Protein AF-A0A966BGM8-F1 (afdb_monomer_lite)

Secondary structure (DSSP, 8-state):
-----EEEEEE-TTS--EEEEEE--S---S-SHHHHGGGGTT--HHHHHHHHHHHHHHHHHTT--HHHHHH--GGGS-HHHHHHHHHHHHHTT--SEEEEESTTTTS-HHHHHHHHHHHHHHHHHHTPEEEEE-S-HHHHHHH-SSEEEEETTEEEEEE-HHHHHHS--SHHHHHHHHTSPPS-TT--GGGS----SPPPPTTSPPSSSTTTTT-TT--THHHH-PPPPEEEETTEEE--SS-TT-----

Structure (mmCIF, N/CA/C/O backbone):
data_AF-A0A966BGM8-F1
#
_entry.id   AF-A0A966BGM8-F1
#
loop_
_atom_site.group_PDB
_atom_site.id
_atom_site.type_symbol
_atom_site.label_atom_id
_atom_site.label_alt_id
_atom_site.label_comp_id
_atom_site.label_asym_id
_atom_site.label_entity_id
_atom_site.label_seq_id
_atom_site.pdbx_PDB_ins_code
_atom_site.Cartn_x
_atom_site.Cartn_y
_atom_site.Cartn_z
_atom_site.occupancy
_atom_site.B_iso_or_equiv
_atom_site.auth_seq_id
_atom_site.auth_comp_id
_atom_site.auth_asym_id
_atom_site.auth_atom_id
_atom_site.pdbx_PDB_model_num
ATOM 1 N N . MET A 1 1 ? 5.691 15.351 20.643 1.00 30.84 1 MET A N 1
ATOM 2 C CA . MET A 1 1 ? 5.427 15.233 19.194 1.00 30.84 1 MET A CA 1
ATOM 3 C C . MET A 1 1 ? 3.956 14.875 19.045 1.00 30.84 1 MET A C 1
ATOM 5 O O . MET A 1 1 ? 3.570 13.820 19.525 1.00 30.84 1 MET A O 1
ATOM 9 N N . VAL A 1 2 ? 3.110 15.794 18.568 1.00 32.91 2 VAL A N 1
ATOM 10 C CA . VAL A 1 2 ? 1.649 15.586 18.506 1.00 32.91 2 VAL A CA 1
ATOM 11 C C . VAL A 1 2 ? 1.305 15.051 17.116 1.00 32.91 2 VAL A C 1
ATOM 13 O O . VAL A 1 2 ? 1.374 15.786 16.134 1.00 32.91 2 VAL A O 1
ATOM 16 N N . PHE A 1 3 ? 1.006 13.754 17.036 1.00 42.03 3 PHE A N 1
ATOM 17 C CA . PHE A 1 3 ? 0.615 13.058 15.805 1.00 42.03 3 PHE A CA 1
ATOM 18 C C . PHE A 1 3 ? -0.861 13.233 15.512 1.00 42.03 3 PHE A C 1
ATOM 20 O O . PHE A 1 3 ? -1.626 13.557 16.416 1.00 42.03 3 PHE A O 1
ATOM 27 N N . ALA A 1 4 ? -1.268 12.980 14.269 1.00 45.31 4 ALA A N 1
ATOM 28 C CA . ALA A 1 4 ? -2.640 13.181 13.866 1.00 45.31 4 ALA A CA 1
ATOM 29 C C . ALA A 1 4 ? -3.170 12.288 12.776 1.00 45.31 4 ALA A C 1
ATOM 31 O O . ALA A 1 4 ? -2.426 11.743 11.972 1.00 45.31 4 ALA A O 1
ATOM 32 N N . ILE A 1 5 ? -4.495 12.196 12.779 1.00 53.09 5 ILE A N 1
ATOM 33 C CA . ILE A 1 5 ? -5.267 11.266 11.987 1.00 53.09 5 ILE A CA 1
ATOM 34 C C . ILE A 1 5 ? -6.438 12.022 11.367 1.00 53.09 5 ILE A C 1
ATOM 36 O O . ILE A 1 5 ? -7.403 12.406 12.053 1.00 53.09 5 ILE A O 1
ATOM 40 N N . GLN A 1 6 ? -6.390 12.173 10.049 1.00 55.91 6 GLN A N 1
ATOM 41 C CA . GLN A 1 6 ? -7.520 12.638 9.259 1.00 55.91 6 GLN A CA 1
ATOM 42 C C . GLN A 1 6 ? -8.273 11.427 8.707 1.00 55.91 6 GLN A C 1
ATOM 44 O O . GLN A 1 6 ? -7.678 10.528 8.125 1.00 55.91 6 GLN A O 1
ATOM 49 N N . VAL A 1 7 ? -9.592 11.407 8.918 1.00 61.22 7 VAL A N 1
ATOM 50 C CA . VAL A 1 7 ? -10.494 10.411 8.327 1.00 61.22 7 VAL A CA 1
ATOM 51 C C . VAL A 1 7 ? -11.559 11.179 7.565 1.00 61.22 7 VAL A C 1
ATOM 53 O O . VAL A 1 7 ? -12.280 11.980 8.168 1.00 61.22 7 VAL A O 1
ATOM 56 N N . PHE A 1 8 ? -11.644 10.942 6.264 1.00 68.75 8 PHE A N 1
ATOM 57 C CA . PHE A 1 8 ? -12.653 11.501 5.378 1.00 68.75 8 PHE A CA 1
ATOM 58 C C . PHE A 1 8 ? -13.616 10.407 4.945 1.00 68.75 8 PHE A C 1
ATOM 60 O O . PHE A 1 8 ? -13.236 9.250 4.785 1.00 68.75 8 PHE A O 1
ATOM 67 N N . TYR A 1 9 ? -14.868 10.795 4.735 1.00 67.06 9 TYR A N 1
ATOM 68 C CA . TYR A 1 9 ? -15.887 9.915 4.191 1.00 67.06 9 TYR A CA 1
ATOM 69 C C . TYR A 1 9 ? -16.406 10.480 2.887 1.00 67.06 9 TYR A C 1
ATOM 71 O O . TYR A 1 9 ? -16.792 11.647 2.824 1.00 67.06 9 TYR A O 1
ATOM 79 N N . ILE A 1 10 ? -16.456 9.628 1.874 1.00 71.69 10 ILE A N 1
ATOM 80 C CA . ILE A 1 10 ? -17.079 9.923 0.593 1.00 71.69 10 ILE A CA 1
ATOM 81 C C . ILE A 1 10 ? -18.283 8.992 0.478 1.00 71.69 10 ILE A C 1
ATOM 83 O O . ILE A 1 10 ? -18.157 7.773 0.595 1.00 71.69 10 ILE A O 1
ATOM 87 N N . VAL A 1 11 ? -19.465 9.579 0.305 1.00 68.81 11 VAL A N 1
ATOM 88 C CA . VAL A 1 11 ? -20.700 8.834 0.049 1.00 68.81 11 VAL A CA 1
ATOM 89 C C . VAL A 1 11 ? -20.938 8.870 -1.454 1.00 68.81 11 VAL A C 1
ATOM 91 O O . VAL A 1 11 ? -20.990 9.950 -2.040 1.00 68.81 11 VAL A O 1
ATOM 94 N N . GLY A 1 12 ? -21.022 7.694 -2.072 1.00 62.12 12 GLY A N 1
ATOM 95 C CA . GLY A 1 12 ? -21.286 7.534 -3.496 1.00 62.12 12 GLY A CA 1
ATOM 96 C C . GLY A 1 12 ? -22.629 8.136 -3.905 1.00 62.12 12 GLY A C 1
ATOM 97 O O . GLY A 1 12 ? -23.534 8.301 -3.086 1.00 62.12 12 GLY A O 1
ATOM 98 N N . LEU A 1 13 ? -22.765 8.453 -5.195 1.00 57.03 13 LEU A N 1
ATOM 99 C CA . LEU A 1 13 ? -23.995 9.016 -5.773 1.00 57.03 13 LEU A CA 1
ATOM 100 C C . LEU A 1 13 ? -25.204 8.072 -5.636 1.00 57.03 13 LEU A C 1
ATOM 102 O O . LEU A 1 13 ? -26.342 8.528 -5.655 1.00 57.03 13 LEU A O 1
ATOM 106 N N . ASP A 1 14 ? -24.953 6.772 -5.457 1.00 71.38 14 ASP A N 1
ATOM 107 C CA . ASP A 1 14 ? -25.953 5.740 -5.168 1.00 71.38 14 ASP A CA 1
ATOM 108 C C . ASP A 1 14 ? -26.473 5.776 -3.715 1.00 71.38 14 ASP A C 1
ATOM 110 O O . ASP A 1 14 ? -27.373 5.016 -3.361 1.00 71.38 14 ASP A O 1
ATOM 114 N N . GLY A 1 15 ? -25.887 6.614 -2.850 1.00 63.28 15 GLY A N 1
ATOM 115 C CA . GLY A 1 15 ? -26.216 6.750 -1.428 1.00 63.28 15 GLY A CA 1
ATOM 116 C C . GLY A 1 15 ? -25.784 5.574 -0.542 1.00 63.28 15 GLY A C 1
ATOM 117 O O . GLY A 1 15 ? -25.803 5.696 0.685 1.00 63.28 15 GLY A O 1
ATOM 118 N N . ASN A 1 16 ? -25.364 4.456 -1.137 1.00 65.88 16 ASN A N 1
ATOM 119 C CA . ASN A 1 16 ? -25.088 3.196 -0.446 1.00 65.88 16 ASN A CA 1
ATOM 120 C C . ASN A 1 16 ? -23.598 2.878 -0.343 1.00 65.88 16 ASN A C 1
ATOM 122 O O . ASN A 1 16 ? -23.181 2.176 0.584 1.00 65.88 16 ASN A O 1
ATOM 126 N N . THR A 1 17 ? -22.782 3.366 -1.273 1.00 65.50 17 THR A N 1
ATOM 127 C CA . THR A 1 17 ? -21.344 3.126 -1.233 1.00 65.50 17 THR A CA 1
ATOM 128 C C . THR A 1 17 ? -20.685 4.147 -0.318 1.00 65.50 17 THR A C 1
ATOM 130 O O . THR A 1 17 ? -20.655 5.342 -0.598 1.00 65.50 17 THR A O 1
ATOM 133 N N . LYS A 1 18 ? -20.160 3.673 0.811 1.00 77.38 18 LYS A N 1
ATOM 134 C CA . LYS A 1 18 ? -19.414 4.490 1.767 1.00 77.38 18 LYS A CA 1
ATOM 135 C C . LYS A 1 18 ? -17.937 4.146 1.653 1.00 77.38 18 LYS A C 1
ATOM 137 O O . LYS A 1 18 ? -17.545 3.007 1.906 1.00 77.38 18 LYS A O 1
ATOM 142 N N . LEU A 1 19 ? -17.149 5.134 1.262 1.00 78.19 19 LEU A N 1
ATOM 143 C CA . LEU A 1 19 ? -15.697 5.081 1.211 1.00 78.19 19 LEU A CA 1
ATOM 144 C C . LEU A 1 19 ? -15.152 5.837 2.422 1.00 78.19 19 LEU A C 1
ATOM 146 O O . LEU A 1 19 ? -15.510 6.998 2.632 1.00 78.19 19 LEU A O 1
ATOM 150 N N . ALA A 1 20 ? -14.299 5.184 3.203 1.00 77.94 20 ALA A N 1
ATOM 151 C CA . ALA A 1 20 ? -13.511 5.828 4.243 1.00 77.94 20 ALA A CA 1
ATOM 152 C C . ALA A 1 20 ? -12.073 5.987 3.747 1.00 77.94 20 ALA A C 1
ATOM 154 O O . ALA A 1 20 ? -11.473 5.045 3.242 1.00 77.94 20 ALA A O 1
ATOM 155 N N . VAL A 1 21 ? -11.507 7.175 3.892 1.00 71.50 21 VAL A N 1
ATOM 156 C CA . VAL A 1 21 ? -10.093 7.435 3.612 1.00 71.50 21 VAL A CA 1
ATOM 157 C C . VAL A 1 21 ? -9.467 7.866 4.914 1.00 71.50 21 VAL A C 1
ATOM 159 O O . VAL A 1 21 ? -9.938 8.838 5.505 1.00 71.50 21 VAL A O 1
ATOM 162 N N . PHE A 1 22 ? -8.431 7.172 5.370 1.00 76.19 22 PHE A N 1
ATOM 163 C CA . PHE A 1 22 ? -7.638 7.655 6.486 1.00 76.19 22 PHE A CA 1
ATOM 164 C C . PHE A 1 22 ? -6.152 7.643 6.152 1.00 76.19 22 PHE A C 1
ATOM 166 O O . PHE A 1 22 ? -5.616 6.678 5.613 1.00 76.19 22 PHE A O 1
ATOM 173 N N . SER A 1 23 ? -5.516 8.764 6.469 1.00 62.88 23 SER A N 1
ATOM 174 C CA . SER A 1 23 ? -4.097 9.006 6.253 1.00 62.88 23 SER A CA 1
ATOM 175 C C . SER A 1 23 ? -3.470 9.397 7.581 1.00 62.88 23 SER A C 1
ATOM 177 O O . SER A 1 23 ? -4.067 10.143 8.376 1.00 62.88 23 SER A O 1
ATOM 179 N N . LEU A 1 24 ? -2.268 8.884 7.822 1.00 53.75 24 LEU A N 1
ATOM 180 C CA . LEU A 1 24 ? -1.393 9.364 8.882 1.00 53.75 24 LEU A CA 1
ATOM 181 C C . LEU A 1 24 ? -0.748 10.670 8.395 1.00 53.75 24 LEU A C 1
ATOM 183 O O . LEU A 1 24 ? 0.353 10.691 7.861 1.00 53.75 24 LEU A O 1
ATOM 187 N N . SER A 1 25 ? -1.458 11.784 8.572 1.00 42.69 25 SER A N 1
ATOM 188 C CA . SER A 1 25 ? -0.938 13.127 8.300 1.00 42.69 25 SER A CA 1
ATOM 189 C C . SER A 1 25 ? -1.159 14.028 9.511 1.00 42.69 25 SER A C 1
ATOM 191 O O . SER A 1 25 ? -2.252 14.050 10.078 1.00 42.69 25 SER A O 1
ATOM 193 N N . ALA A 1 26 ? -0.094 14.731 9.916 1.00 37.81 26 ALA A N 1
ATOM 194 C CA . ALA A 1 26 ? 0.057 15.526 11.138 1.00 37.81 26 ALA A CA 1
ATOM 195 C C . ALA A 1 26 ? -1.044 16.599 11.375 1.00 37.81 26 ALA A C 1
ATOM 197 O O . ALA A 1 26 ? -1.651 17.100 10.436 1.00 37.81 26 ALA A O 1
ATOM 198 N N . ALA A 1 27 ? -1.236 16.978 12.656 1.00 35.75 27 ALA A N 1
ATOM 199 C CA . ALA A 1 27 ? -2.289 17.826 13.288 1.00 35.75 27 ALA A CA 1
ATOM 200 C C . ALA A 1 27 ? -3.594 17.172 13.857 1.00 35.75 27 ALA A C 1
ATOM 202 O O . ALA A 1 27 ? -4.615 17.048 13.178 1.00 35.75 27 ALA A O 1
ATOM 203 N N . MET A 1 28 ? -3.578 16.741 15.136 1.00 41.62 28 MET A N 1
ATOM 204 C CA . MET A 1 28 ? -4.763 16.322 15.901 1.00 41.62 28 MET A CA 1
ATOM 205 C C . MET A 1 28 ? -4.887 17.278 17.066 1.00 41.62 28 MET A C 1
ATOM 207 O O . MET A 1 28 ? -4.227 17.134 18.092 1.00 41.62 28 MET A O 1
ATOM 211 N N . ASP A 1 29 ? -5.802 18.220 16.912 1.00 37.03 29 ASP A N 1
ATOM 212 C CA . ASP A 1 29 ? -6.398 18.881 18.057 1.00 37.03 29 ASP A CA 1
ATOM 213 C C . ASP A 1 29 ? -7.523 18.008 18.631 1.00 37.03 29 ASP A C 1
ATOM 215 O O . ASP A 1 29 ? -8.101 17.173 17.937 1.00 37.03 29 ASP A O 1
ATOM 219 N N . GLY A 1 30 ? -7.812 18.192 19.924 1.00 37.22 30 GLY A N 1
ATOM 220 C CA . GLY A 1 30 ? -8.711 17.423 20.809 1.00 37.22 30 GLY A CA 1
ATOM 221 C C . GLY A 1 30 ? -10.080 16.995 20.263 1.00 37.22 30 GLY A C 1
ATOM 222 O O . GLY A 1 30 ? -11.102 17.596 20.604 1.00 37.22 30 GLY A O 1
ATOM 223 N N . ILE A 1 31 ? -10.122 15.965 19.413 1.00 47.78 31 ILE A N 1
ATOM 224 C CA . ILE A 1 31 ? -11.292 15.643 18.591 1.00 47.78 31 ILE A CA 1
ATOM 225 C C . ILE A 1 31 ? -11.489 14.108 18.460 1.00 47.78 31 ILE A C 1
ATOM 227 O O . ILE A 1 31 ? -11.696 13.600 17.366 1.00 47.78 31 ILE A O 1
ATOM 231 N N . LEU A 1 32 ? -11.459 13.330 19.553 1.00 44.06 32 LEU A N 1
ATOM 232 C CA . LEU A 1 32 ? -11.970 11.944 19.497 1.00 44.06 32 LEU A CA 1
ATOM 233 C C . LEU A 1 32 ? -13.508 11.955 19.519 1.00 44.06 32 LEU A C 1
ATOM 235 O O . LEU A 1 32 ? -14.159 11.571 18.549 1.00 44.06 32 LEU A O 1
ATOM 239 N N . PHE A 1 33 ? -14.094 12.583 20.544 1.00 43.91 33 PHE A N 1
ATOM 240 C CA . PHE A 1 33 ? -15.540 12.828 20.616 1.00 43.91 33 PHE A CA 1
ATOM 241 C C . PHE A 1 33 ? -16.031 13.841 19.572 1.00 43.91 33 PHE A C 1
ATOM 243 O O . PHE A 1 33 ? -17.068 13.651 18.943 1.00 43.91 33 PHE A O 1
ATOM 250 N N . ARG A 1 34 ? -15.286 14.934 19.350 1.00 44.19 34 ARG A N 1
ATOM 251 C CA . ARG A 1 34 ? -15.736 16.046 18.492 1.00 44.19 34 ARG A CA 1
ATOM 252 C C . ARG A 1 34 ? -15.746 15.719 16.984 1.00 44.19 34 ARG A C 1
ATOM 254 O O . ARG A 1 34 ? -16.337 16.506 16.255 1.00 44.19 34 ARG A O 1
ATOM 261 N N . LEU A 1 35 ? -15.114 14.641 16.490 1.00 43.69 35 LEU A N 1
ATOM 262 C CA . LEU A 1 35 ? -15.095 14.284 15.046 1.00 43.69 35 LEU A CA 1
ATOM 263 C C . LEU A 1 35 ? -16.141 13.228 14.732 1.00 43.69 35 LEU A C 1
ATOM 265 O O . LEU A 1 35 ? -16.867 13.400 13.759 1.00 43.69 35 LEU A O 1
ATOM 269 N N . ILE A 1 36 ? -16.290 12.221 15.598 1.00 49.47 36 ILE A N 1
ATOM 270 C CA . ILE A 1 36 ? -17.435 11.305 15.543 1.00 49.47 36 ILE A CA 1
ATOM 271 C C . ILE A 1 36 ? -18.738 12.111 15.682 1.00 49.47 36 ILE A C 1
ATOM 273 O O . ILE A 1 36 ? -19.691 11.922 14.929 1.00 49.47 36 ILE A O 1
ATOM 277 N N . ALA A 1 37 ? -18.738 13.113 16.566 1.00 41.84 37 ALA A N 1
ATOM 278 C CA . ALA A 1 37 ? -19.861 14.013 16.766 1.00 41.84 37 ALA A CA 1
ATOM 279 C C . ALA A 1 37 ? -19.831 15.288 15.897 1.00 41.84 37 ALA A C 1
ATOM 281 O O . ALA A 1 37 ? -20.593 16.204 16.178 1.00 41.84 37 ALA A O 1
ATOM 282 N N . ARG A 1 38 ? -19.011 15.433 14.841 1.00 39.62 38 ARG A N 1
ATOM 283 C CA . ARG A 1 38 ? -19.046 16.668 14.009 1.00 39.62 38 ARG A CA 1
ATOM 284 C C . ARG A 1 38 ? -20.252 16.738 13.069 1.00 39.62 38 ARG A C 1
ATOM 286 O O . ARG A 1 38 ? -20.668 17.839 12.727 1.00 39.62 38 ARG A O 1
ATOM 293 N N . ARG A 1 39 ? -20.909 15.606 12.782 1.00 44.75 39 ARG A N 1
ATOM 294 C CA . ARG A 1 39 ? -22.305 15.584 12.286 1.00 44.75 39 ARG A CA 1
ATOM 295 C C . ARG A 1 39 ? -23.314 16.038 13.356 1.00 44.75 39 ARG A C 1
ATOM 297 O O . ARG A 1 39 ? -24.464 16.334 13.064 1.00 44.75 39 ARG A O 1
ATOM 304 N N . TYR A 1 40 ? -22.848 16.144 14.593 1.00 44.59 40 TYR A N 1
ATOM 305 C CA . TYR A 1 40 ? -23.612 16.365 15.808 1.00 44.59 40 TYR A CA 1
ATOM 306 C C . TYR A 1 40 ? -23.102 17.574 16.611 1.00 44.59 40 TYR A C 1
ATOM 308 O O . TYR A 1 40 ? -23.316 17.671 17.816 1.00 44.59 40 TYR A O 1
ATOM 316 N N . LYS A 1 41 ? -22.465 18.552 15.951 1.00 38.03 41 LYS A N 1
ATOM 317 C CA . LYS A 1 41 ? -22.006 19.795 16.600 1.00 38.03 41 LYS A CA 1
ATOM 318 C C . LYS A 1 41 ? -23.147 20.770 16.955 1.00 38.03 41 LYS A C 1
ATOM 320 O O . LYS A 1 41 ? -22.889 21.852 17.464 1.00 38.03 41 LYS A O 1
ATOM 325 N N . ALA A 1 42 ? -24.393 20.345 16.740 1.00 45.78 42 ALA A N 1
ATOM 326 C CA . ALA A 1 42 ? -25.626 20.910 17.293 1.00 45.78 42 ALA A CA 1
ATOM 327 C C . ALA A 1 42 ? -26.510 19.820 17.937 1.00 45.78 42 ALA A C 1
ATOM 329 O O . ALA A 1 42 ? -27.730 19.958 18.044 1.00 45.78 42 ALA A O 1
ATOM 330 N N . ALA A 1 43 ? -25.933 18.676 18.308 1.00 48.62 43 ALA A N 1
ATOM 331 C CA . ALA A 1 43 ? -26.721 17.554 18.762 1.00 48.62 43 ALA A CA 1
ATOM 332 C C . ALA A 1 43 ? -26.936 17.585 20.263 1.00 48.62 43 ALA A C 1
ATOM 334 O O . ALA A 1 43 ? -26.089 17.184 21.055 1.00 48.62 43 ALA A O 1
ATOM 335 N N . ARG A 1 44 ? -28.133 18.040 20.622 1.00 56.03 44 ARG A N 1
ATOM 336 C CA . ARG A 1 44 ? -28.839 17.709 21.863 1.00 56.03 44 ARG A CA 1
ATOM 337 C C . ARG A 1 44 ? -28.410 16.328 22.397 1.00 56.03 44 ARG A C 1
ATOM 339 O O . ARG A 1 44 ? -28.367 15.382 21.609 1.00 56.03 44 ARG A O 1
ATOM 346 N N . GLU A 1 45 ? -28.225 16.207 23.713 1.00 63.72 45 GLU A N 1
ATOM 347 C CA . GLU A 1 45 ? -27.843 14.998 24.484 1.00 63.72 45 GLU A CA 1
ATOM 348 C C . GLU A 1 45 ? -28.389 13.661 23.932 1.00 63.72 45 GLU A C 1
ATOM 350 O O . GLU A 1 45 ? -27.695 12.646 23.937 1.00 63.72 45 GLU A O 1
ATOM 355 N N . HIS A 1 46 ? -29.601 13.658 23.366 1.00 63.66 46 HIS A N 1
ATOM 356 C CA . HIS A 1 46 ? -30.195 12.491 22.707 1.00 63.66 46 HIS A CA 1
ATOM 357 C C . HIS A 1 46 ? -29.354 11.857 21.577 1.00 63.66 46 HIS A C 1
ATOM 359 O O . HIS A 1 46 ? -29.355 10.634 21.463 1.00 63.66 46 HIS A O 1
ATOM 365 N N . MET A 1 47 ? -28.620 12.619 20.749 1.00 59.78 47 MET A N 1
ATOM 366 C CA . MET A 1 47 ? -27.824 12.005 19.667 1.00 59.78 47 MET A CA 1
ATOM 367 C C . MET A 1 47 ? -26.498 11.452 20.186 1.00 59.78 47 MET A C 1
ATOM 369 O O . MET A 1 47 ? -26.002 10.479 19.630 1.00 59.78 47 MET A O 1
ATOM 373 N N . ARG A 1 48 ? -25.960 12.021 21.277 1.00 64.00 48 ARG A N 1
ATOM 374 C CA . ARG A 1 48 ? -24.793 11.471 21.981 1.00 64.00 48 ARG A CA 1
ATOM 375 C C . ARG A 1 48 ? -25.127 10.090 22.533 1.00 64.00 48 ARG A C 1
ATOM 377 O O . ARG A 1 48 ? -24.458 9.128 22.176 1.00 64.00 48 ARG A O 1
ATOM 384 N N . LYS A 1 49 ? -26.243 9.981 23.263 1.00 70.31 49 LYS A N 1
ATOM 385 C CA . LYS A 1 49 ? -26.764 8.700 23.767 1.00 70.31 49 LYS A CA 1
ATOM 386 C C . LYS A 1 49 ? -27.039 7.683 22.657 1.00 70.31 49 LYS A C 1
ATOM 388 O O . LYS A 1 49 ? -26.896 6.489 22.877 1.00 70.31 49 LYS A O 1
ATOM 393 N N . ARG A 1 50 ? -27.420 8.142 21.460 1.00 71.88 50 ARG A N 1
ATOM 394 C CA . ARG A 1 50 ? -27.675 7.266 20.306 1.00 71.88 50 ARG A CA 1
ATOM 395 C C . ARG A 1 50 ? -26.398 6.793 19.603 1.00 71.88 50 ARG A C 1
ATOM 397 O O . ARG A 1 50 ? -26.411 5.712 19.028 1.00 71.88 50 ARG A O 1
ATOM 404 N N . ALA A 1 51 ? -25.329 7.589 19.619 1.00 73.94 51 ALA A N 1
ATOM 405 C CA . ALA A 1 51 ? -24.057 7.258 18.972 1.00 73.94 51 ALA A CA 1
ATOM 406 C C . ALA A 1 51 ? -23.100 6.483 19.890 1.00 73.94 51 ALA A C 1
ATOM 408 O O . ALA A 1 51 ? -22.282 5.714 19.400 1.00 73.94 51 ALA A O 1
ATOM 409 N N . GLU A 1 52 ? -23.197 6.676 21.205 1.00 81.81 52 GLU A N 1
ATOM 410 C CA . GLU A 1 52 ? -22.288 6.086 22.190 1.00 81.81 52 GLU A CA 1
ATOM 411 C C . GLU A 1 52 ? -22.159 4.554 22.094 1.00 81.81 52 GLU A C 1
ATOM 413 O O . GLU A 1 52 ? -21.020 4.092 22.055 1.00 81.81 52 GLU A O 1
ATOM 418 N N . PRO A 1 53 ? -23.241 3.758 21.954 1.00 87.56 53 PRO A N 1
ATOM 419 C CA . PRO A 1 53 ? -23.109 2.305 21.827 1.00 87.56 53 PRO A CA 1
ATOM 420 C C . PRO A 1 53 ? -22.280 1.890 20.609 1.00 87.56 53 PRO A C 1
ATOM 422 O O . PRO A 1 53 ? -21.453 0.989 20.694 1.00 87.56 53 PRO A O 1
ATOM 425 N N . GLU A 1 54 ? -22.461 2.586 19.486 1.00 85.00 54 GLU A N 1
ATOM 426 C CA . GLU A 1 54 ? -21.733 2.293 18.253 1.00 85.00 54 GLU A CA 1
ATOM 427 C C . GLU A 1 54 ? -20.257 2.682 18.368 1.00 85.00 54 GLU A C 1
ATOM 429 O O . GLU A 1 54 ? -19.390 1.950 17.900 1.00 85.00 54 GLU A O 1
ATOM 434 N N . VAL A 1 55 ? -19.956 3.796 19.047 1.00 84.38 55 VAL A N 1
ATOM 435 C CA . VAL A 1 55 ? -18.575 4.202 19.345 1.00 84.38 55 VAL A CA 1
ATOM 436 C C . VAL A 1 55 ? -17.872 3.165 20.211 1.00 84.38 55 VAL A C 1
ATOM 438 O O . VAL A 1 55 ? -16.746 2.788 19.895 1.00 84.38 55 VAL A O 1
ATOM 441 N N . LYS A 1 56 ? -18.526 2.691 21.277 1.00 89.44 56 LYS A N 1
ATOM 442 C CA . LYS A 1 56 ? -17.956 1.659 22.152 1.00 89.44 56 LYS A CA 1
ATOM 443 C C . LYS A 1 56 ? -17.694 0.372 21.375 1.00 89.44 56 LYS A C 1
ATOM 445 O O . LYS A 1 56 ? -16.571 -0.119 21.390 1.00 89.44 56 LYS A O 1
ATOM 450 N N . ARG A 1 57 ? -18.671 -0.070 20.575 1.00 90.38 57 ARG A N 1
ATOM 451 C CA . ARG A 1 57 ? -18.557 -1.256 19.716 1.00 90.38 57 ARG A CA 1
ATOM 452 C C . ARG A 1 57 ? -17.341 -1.197 18.786 1.00 90.38 57 ARG A C 1
ATOM 454 O O . ARG A 1 57 ? -16.605 -2.173 18.684 1.00 90.38 57 ARG A O 1
ATOM 461 N N . VAL A 1 58 ? -17.114 -0.074 18.093 1.00 89.25 58 VAL A N 1
ATOM 462 C CA . VAL A 1 58 ? -15.958 0.037 17.182 1.00 89.25 58 VAL A CA 1
ATOM 463 C C . VAL A 1 58 ? -14.629 0.208 17.913 1.00 89.25 58 VAL A C 1
ATOM 465 O O . VAL A 1 58 ? -13.615 -0.234 17.385 1.00 89.25 58 VAL A O 1
ATOM 468 N N . LEU A 1 59 ? -14.611 0.815 19.106 1.00 90.38 59 LEU A N 1
ATOM 469 C CA . LEU A 1 59 ? -13.409 0.890 19.946 1.00 90.38 59 LEU A CA 1
ATOM 470 C C . LEU A 1 59 ? -12.994 -0.502 20.435 1.00 90.38 59 LEU A C 1
ATOM 472 O O . LEU A 1 59 ? -11.832 -0.878 20.296 1.00 90.38 59 LEU A O 1
ATOM 476 N N . GLU A 1 60 ? -13.946 -1.293 20.918 1.00 92.88 60 GLU A N 1
ATOM 477 C CA . GLU A 1 60 ? -13.701 -2.677 21.331 1.00 92.88 60 GLU A CA 1
ATOM 478 C C . GLU A 1 60 ? -13.229 -3.536 20.154 1.00 92.88 60 GLU A C 1
ATOM 480 O O . GLU A 1 60 ? -12.260 -4.281 20.286 1.00 92.88 60 GLU A O 1
ATOM 485 N N . ALA A 1 61 ? -13.837 -3.369 18.972 1.00 91.75 61 ALA A N 1
ATOM 486 C CA . ALA A 1 61 ? -13.446 -4.093 17.761 1.00 91.75 61 ALA A CA 1
ATOM 487 C C . ALA A 1 61 ? -11.987 -3.841 17.340 1.00 91.75 61 ALA A C 1
ATOM 489 O O . ALA A 1 61 ? -11.369 -4.711 16.734 1.00 91.75 61 ALA A O 1
ATOM 490 N N . VAL A 1 62 ? -11.417 -2.677 17.673 1.00 92.06 62 VAL A N 1
ATOM 491 C CA . VAL A 1 62 ? -10.000 -2.369 17.413 1.00 92.06 62 VAL A CA 1
ATOM 492 C C . VAL A 1 62 ? -9.083 -2.660 18.605 1.00 92.06 62 VAL A C 1
ATOM 494 O O . VAL A 1 62 ? -7.910 -2.274 18.589 1.00 92.06 62 VAL A O 1
ATOM 497 N N . GLY A 1 63 ? -9.589 -3.337 19.640 1.00 92.00 63 GLY A N 1
ATOM 498 C CA . GLY A 1 63 ? -8.836 -3.708 20.838 1.00 92.00 63 GLY A CA 1
ATOM 499 C C . GLY A 1 63 ? -8.564 -2.542 21.792 1.00 92.00 63 GLY A C 1
ATOM 500 O O . GLY A 1 63 ? -7.544 -2.543 22.479 1.00 92.00 63 GLY A O 1
ATOM 501 N N . MET A 1 64 ? -9.428 -1.523 21.806 1.00 91.44 64 MET A N 1
ATOM 502 C CA . MET A 1 64 ? -9.369 -0.409 22.755 1.00 91.44 64 MET A CA 1
ATOM 503 C C . MET A 1 64 ? -10.423 -0.594 23.851 1.00 91.44 64 MET A C 1
ATOM 505 O O . MET A 1 64 ? -11.570 -0.929 23.567 1.00 91.44 64 MET A O 1
ATOM 509 N N . GLU A 1 65 ? -10.055 -0.315 25.100 1.00 91.25 65 GLU A N 1
ATOM 510 C CA . GLU A 1 65 ? -11.010 -0.250 26.211 1.00 91.25 65 GLU A CA 1
ATOM 511 C C . GLU A 1 65 ? -11.892 0.994 26.046 1.00 91.25 65 GLU A C 1
ATOM 513 O O . GLU A 1 65 ? -11.385 2.120 26.024 1.00 91.25 65 GLU A O 1
ATOM 518 N N . ALA A 1 66 ? -13.196 0.797 25.849 1.00 85.25 66 ALA A N 1
ATOM 519 C CA . ALA A 1 66 ? -14.083 1.852 25.383 1.00 85.25 66 ALA A CA 1
ATOM 520 C C . ALA A 1 66 ? -14.289 2.960 26.427 1.00 85.25 66 ALA A C 1
ATOM 522 O O . ALA A 1 66 ? -14.056 4.128 26.115 1.00 85.25 66 ALA A O 1
ATOM 523 N N . GLU A 1 67 ? -14.672 2.611 27.656 1.00 82.81 67 GLU A N 1
ATOM 524 C CA . GLU A 1 67 ? -14.907 3.544 28.764 1.00 82.81 67 GLU A CA 1
ATOM 525 C C . GLU A 1 67 ? -13.695 4.450 29.020 1.00 82.81 67 GLU A C 1
ATOM 527 O O . GLU A 1 67 ? -13.804 5.671 28.880 1.00 82.81 67 GLU A O 1
ATOM 532 N N . GLY A 1 68 ? -12.523 3.874 29.293 1.00 81.94 68 GLY A N 1
ATOM 533 C CA . GLY A 1 68 ? -11.300 4.631 29.552 1.00 81.94 68 GLY A CA 1
ATOM 534 C C . GLY A 1 68 ? -10.818 5.452 28.353 1.00 81.94 68 GLY A C 1
ATOM 535 O O . GLY A 1 68 ? -10.263 6.539 28.518 1.00 81.94 68 GLY A O 1
ATOM 536 N N . SER A 1 69 ? -11.051 4.993 27.120 1.00 83.25 69 SER A N 1
ATOM 537 C CA . SER A 1 69 ? -10.649 5.741 25.917 1.00 83.25 69 SER A CA 1
ATOM 538 C C . SER A 1 69 ? -11.516 6.971 25.653 1.00 83.25 69 SER A C 1
ATOM 540 O O . SER A 1 69 ? -11.042 7.937 25.054 1.00 83.25 69 SER A O 1
ATOM 542 N N . LEU A 1 70 ? -12.776 6.963 26.083 1.00 79.94 70 LEU A N 1
ATOM 543 C CA . LEU A 1 70 ? -13.720 8.053 25.833 1.00 79.94 70 LEU A CA 1
ATOM 544 C C . LEU A 1 70 ? -13.414 9.320 26.643 1.00 79.94 70 LEU A C 1
ATOM 546 O O . LEU A 1 70 ? -13.764 10.420 26.205 1.00 79.94 70 LEU A O 1
ATOM 550 N N . GLU A 1 71 ? -12.737 9.177 27.781 1.00 80.88 71 GLU A N 1
ATOM 551 C CA . GLU A 1 71 ? -12.372 10.285 28.673 1.00 80.88 71 GLU A CA 1
ATOM 552 C C . GLU A 1 71 ? -10.985 10.878 28.369 1.00 80.88 71 GLU A C 1
ATOM 554 O O . GLU A 1 71 ? -10.680 12.003 28.775 1.00 80.88 71 GLU A O 1
ATOM 559 N N . ARG A 1 72 ? -10.160 10.155 27.602 1.00 79.50 72 ARG A N 1
ATOM 560 C CA . ARG A 1 72 ? -8.771 10.519 27.294 1.00 79.50 72 ARG A CA 1
ATOM 561 C C . ARG A 1 72 ? -8.645 11.544 26.162 1.00 79.50 72 ARG A C 1
ATOM 563 O O . ARG A 1 72 ? -9.394 11.568 25.180 1.00 79.50 72 ARG A O 1
ATOM 570 N N . LYS A 1 73 ? -7.630 12.398 26.269 1.00 76.50 73 LYS A N 1
ATOM 571 C CA . LYS A 1 73 ? -7.206 13.393 25.277 1.00 76.50 73 LYS A CA 1
ATOM 572 C C . LYS A 1 73 ? -6.228 12.775 24.268 1.00 76.50 73 LYS A C 1
ATOM 574 O O . LYS A 1 73 ? -5.512 11.837 24.601 1.00 76.50 73 LYS A O 1
ATOM 579 N N . PRO A 1 74 ? -6.104 13.333 23.045 1.00 72.25 74 PRO A N 1
ATOM 580 C CA . PRO A 1 74 ? -5.245 12.756 22.004 1.00 72.25 74 PRO A CA 1
ATOM 581 C C . PRO A 1 74 ? -3.787 12.510 22.409 1.00 72.25 74 PRO A C 1
ATOM 583 O O . PRO A 1 74 ? -3.223 11.489 22.041 1.00 72.25 74 PRO A O 1
ATOM 586 N N . HIS A 1 75 ? -3.184 13.417 23.183 1.00 76.94 75 HIS A N 1
ATOM 587 C CA . HIS A 1 75 ? -1.790 13.290 23.627 1.00 76.94 75 HIS A CA 1
ATOM 588 C C . HIS A 1 75 ? -1.573 12.196 24.679 1.00 76.94 75 HIS A C 1
ATOM 590 O O . HIS A 1 75 ? -0.431 11.894 25.006 1.00 76.94 75 HIS A O 1
ATOM 596 N N . GLU A 1 76 ? -2.647 11.623 25.221 1.00 81.06 76 GLU A N 1
ATOM 597 C CA . GLU A 1 76 ? -2.579 10.549 26.209 1.00 81.06 76 GLU A CA 1
ATOM 598 C C . GLU A 1 76 ? -2.533 9.167 25.545 1.00 81.06 76 GLU A C 1
ATOM 600 O O . GLU A 1 76 ? -2.375 8.174 26.250 1.00 81.06 76 GLU A O 1
ATOM 605 N N . PHE A 1 77 ? -2.674 9.070 24.216 1.00 83.19 77 PHE A N 1
ATOM 606 C CA . PHE A 1 77 ? -2.604 7.814 23.466 1.00 83.19 77 PHE A CA 1
ATOM 607 C C . PHE A 1 77 ? -1.213 7.576 22.872 1.00 83.19 77 PHE A C 1
ATOM 609 O O . PHE A 1 77 ? -0.575 8.497 22.360 1.00 83.19 77 PHE A O 1
ATOM 616 N N . SER A 1 78 ? -0.761 6.318 22.886 1.00 86.56 78 SER A N 1
ATOM 617 C CA . SER A 1 78 ? 0.423 5.909 22.119 1.00 86.56 78 SER A CA 1
ATOM 618 C C . SER A 1 78 ? 0.160 5.983 20.609 1.00 86.56 78 SER A C 1
ATOM 620 O O . SER A 1 78 ? -0.993 6.015 20.177 1.00 86.56 78 SER A O 1
ATOM 622 N N . GLY A 1 79 ? 1.215 5.947 19.785 1.00 81.75 79 GLY A N 1
ATOM 623 C CA . GLY A 1 79 ? 1.072 5.926 18.322 1.00 81.75 79 GLY A CA 1
ATOM 624 C C . GLY A 1 79 ? 0.182 4.778 17.829 1.00 81.75 79 GLY A C 1
ATOM 625 O O . GLY A 1 79 ? -0.740 5.000 17.048 1.00 81.75 79 GLY A O 1
ATOM 626 N N . GLY A 1 80 ? 0.371 3.569 18.370 1.00 85.44 80 GLY A N 1
ATOM 627 C CA . GLY A 1 80 ? -0.475 2.413 18.052 1.00 85.44 80 GLY A CA 1
ATOM 628 C C . GLY A 1 80 ? -1.930 2.571 18.511 1.00 85.44 80 GLY A C 1
ATOM 629 O O . GLY A 1 80 ? -2.847 2.221 17.773 1.00 85.44 80 GLY A O 1
ATOM 630 N N . GLN A 1 81 ? -2.173 3.144 19.696 1.00 87.81 81 GLN A N 1
ATOM 631 C CA . GLN A 1 81 ? -3.537 3.421 20.174 1.00 87.81 81 GLN A CA 1
ATOM 632 C C . GLN A 1 81 ? -4.238 4.477 19.318 1.00 87.81 81 GLN A C 1
ATOM 634 O O . GLN A 1 81 ? -5.406 4.316 18.964 1.00 87.81 81 GLN A O 1
ATOM 639 N N . ALA A 1 82 ? -3.521 5.538 18.945 1.00 85.12 82 ALA A N 1
ATOM 640 C CA . ALA A 1 82 ? -4.023 6.539 18.019 1.00 85.12 82 ALA A CA 1
ATOM 641 C C . ALA A 1 82 ? -4.396 5.880 16.680 1.00 85.12 82 ALA A C 1
ATOM 643 O O . ALA A 1 82 ? -5.483 6.123 16.158 1.00 85.12 82 ALA A O 1
ATOM 644 N N . GLN A 1 83 ? -3.566 4.967 16.174 1.00 85.25 83 GLN A N 1
ATOM 645 C CA . GLN A 1 83 ? -3.848 4.252 14.932 1.00 85.25 83 GLN A CA 1
ATOM 646 C C . GLN A 1 83 ? -5.076 3.338 15.023 1.00 85.25 83 GLN A C 1
ATOM 648 O O . GLN A 1 83 ? -5.921 3.345 14.130 1.00 85.25 83 GLN A O 1
ATOM 653 N N . ARG A 1 84 ? -5.254 2.617 16.134 1.00 90.50 84 ARG A N 1
ATOM 654 C CA . ARG A 1 84 ? -6.481 1.842 16.403 1.00 90.50 84 ARG A CA 1
ATOM 655 C C . ARG A 1 84 ? -7.715 2.740 16.402 1.00 90.50 84 ARG A C 1
ATOM 657 O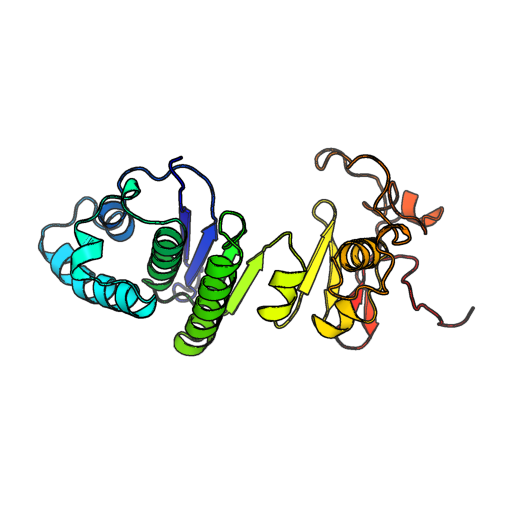 O . ARG A 1 84 ? -8.713 2.433 15.757 1.00 90.50 84 ARG A O 1
ATOM 664 N N . ILE A 1 85 ? -7.620 3.903 17.041 1.00 86.62 85 ILE A N 1
ATOM 665 C CA . ILE A 1 85 ? -8.659 4.935 17.011 1.00 86.62 85 ILE A CA 1
ATOM 666 C C . ILE A 1 85 ? -8.946 5.419 15.577 1.00 86.62 85 ILE A C 1
ATOM 668 O O . ILE A 1 85 ? -10.108 5.648 15.240 1.00 86.62 85 ILE A O 1
ATOM 672 N N . ALA A 1 86 ? -7.929 5.577 14.723 1.00 84.75 86 ALA A N 1
ATOM 673 C CA . ALA A 1 86 ? -8.104 5.926 13.310 1.00 84.75 86 ALA A CA 1
ATOM 674 C C . ALA A 1 86 ? -8.960 4.896 12.573 1.00 84.75 86 ALA A C 1
ATOM 676 O O . ALA A 1 86 ? -9.922 5.257 11.893 1.00 84.75 86 ALA A O 1
ATOM 677 N N . ILE A 1 87 ? -8.632 3.620 12.773 1.00 88.62 87 ILE A N 1
ATOM 678 C CA . ILE A 1 87 ? -9.334 2.489 12.173 1.00 88.62 87 ILE A CA 1
ATOM 679 C C . ILE A 1 87 ? -10.778 2.453 12.681 1.00 88.62 87 ILE A C 1
ATOM 681 O O . ILE A 1 87 ? -11.703 2.478 11.875 1.00 88.62 87 ILE A O 1
ATOM 685 N N . ALA A 1 88 ? -11.006 2.534 13.996 1.00 88.44 88 ALA A N 1
ATOM 686 C CA . ALA A 1 88 ? -12.356 2.587 14.570 1.00 88.44 88 ALA A CA 1
ATOM 687 C C . ALA A 1 88 ? -13.178 3.746 13.987 1.00 88.44 88 ALA A C 1
ATOM 689 O O . ALA A 1 88 ? -14.346 3.594 13.620 1.00 88.44 88 ALA A O 1
ATOM 690 N N . ARG A 1 89 ? -12.542 4.913 13.831 1.00 84.62 89 ARG A N 1
ATOM 691 C CA . ARG A 1 89 ? -13.155 6.085 13.206 1.00 84.62 89 ARG A CA 1
ATOM 692 C C . ARG A 1 89 ? -13.483 5.886 11.737 1.00 84.62 89 ARG A C 1
ATOM 694 O O . ARG A 1 89 ? -14.406 6.564 11.302 1.00 84.62 89 ARG A O 1
ATOM 701 N N . ALA A 1 90 ? -12.759 5.052 10.993 1.00 85.25 90 ALA A N 1
ATOM 702 C CA . ALA A 1 90 ? -13.056 4.695 9.604 1.00 85.25 90 ALA A CA 1
ATOM 703 C C . ALA A 1 90 ? -14.178 3.646 9.504 1.00 85.25 90 ALA A C 1
ATOM 705 O O . ALA A 1 90 ? -14.960 3.670 8.557 1.00 85.25 90 ALA A O 1
ATOM 706 N N . LEU A 1 91 ? -14.303 2.770 10.503 1.00 86.81 91 LEU A N 1
ATOM 707 C CA . LEU A 1 91 ? -15.301 1.698 10.534 1.00 86.81 91 LEU A CA 1
ATOM 708 C C . LEU A 1 91 ? -16.689 2.151 10.996 1.00 86.81 91 LEU A C 1
ATOM 710 O O . LEU A 1 91 ? -17.677 1.505 10.658 1.00 86.81 91 LEU A O 1
ATOM 714 N N . ILE A 1 92 ? -16.796 3.262 11.732 1.00 84.25 92 ILE A N 1
ATOM 715 C CA . ILE A 1 92 ? -18.048 3.676 12.392 1.00 84.25 92 ILE A CA 1
ATOM 716 C C . ILE A 1 92 ? -19.234 3.907 11.442 1.00 84.25 92 ILE A C 1
ATOM 718 O O . ILE A 1 92 ? -20.387 3.842 11.859 1.00 84.25 92 ILE A O 1
ATOM 722 N N . LEU A 1 93 ? -18.983 4.190 10.160 1.00 82.69 93 LEU A N 1
ATOM 723 C CA . LEU A 1 93 ? -20.051 4.331 9.163 1.00 82.69 93 LEU A CA 1
ATOM 724 C C . LEU A 1 93 ? -20.332 3.053 8.369 1.00 82.69 93 LEU A C 1
ATOM 726 O O . LEU A 1 93 ? -21.173 3.101 7.467 1.00 82.69 93 LEU A O 1
ATOM 730 N N . ASN A 1 94 ? -19.684 1.941 8.718 1.00 85.19 94 ASN A N 1
ATOM 731 C CA . ASN A 1 94 ? -19.709 0.673 8.000 1.00 85.19 94 ASN A CA 1
ATOM 732 C C . ASN A 1 94 ? -19.365 0.863 6.506 1.00 85.19 94 ASN A C 1
ATOM 734 O O . ASN A 1 94 ? -20.249 0.744 5.647 1.00 85.19 94 ASN A O 1
ATOM 738 N N . PRO A 1 95 ? -18.130 1.303 6.187 1.00 87.50 95 PRO A N 1
ATOM 739 C CA . PRO A 1 95 ? -17.710 1.514 4.808 1.00 87.50 95 PRO A CA 1
ATOM 740 C C . PRO A 1 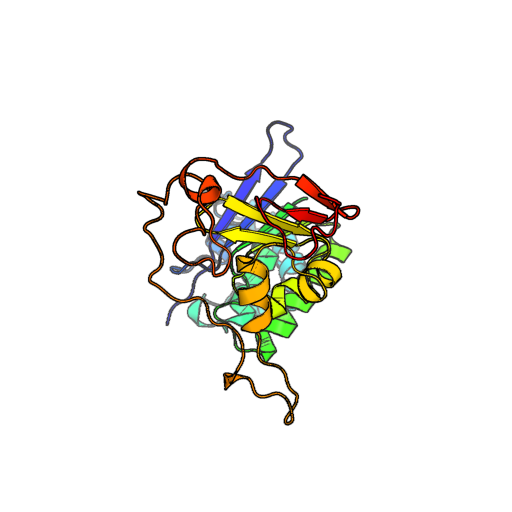95 ? -17.607 0.188 4.050 1.00 87.50 95 PRO A C 1
ATOM 742 O O . PRO A 1 95 ? -17.380 -0.856 4.643 1.00 87.50 95 PRO A O 1
ATOM 745 N N . LYS A 1 96 ? -17.717 0.241 2.720 1.00 90.44 96 LYS A N 1
ATOM 746 C CA . LYS A 1 96 ? -17.376 -0.902 1.852 1.00 90.44 96 LYS A CA 1
ATOM 747 C C . LYS A 1 96 ? -15.907 -0.887 1.439 1.00 90.44 96 LYS A C 1
ATOM 749 O O . LYS A 1 96 ? -15.342 -1.926 1.117 1.00 90.44 96 LYS A O 1
ATOM 754 N N . VAL A 1 97 ? -15.306 0.302 1.419 1.00 91.31 97 VAL A N 1
ATOM 755 C CA . VAL A 1 97 ? -13.926 0.520 0.988 1.00 91.31 97 VAL A CA 1
ATOM 756 C C . VAL A 1 97 ? -13.215 1.394 2.009 1.00 91.31 97 VAL A C 1
ATOM 758 O O . VAL A 1 97 ? -13.763 2.419 2.429 1.00 91.31 97 VAL A O 1
ATOM 761 N N . VAL A 1 98 ? -11.996 1.008 2.376 1.00 90.44 98 VAL A N 1
ATOM 762 C CA . VAL A 1 98 ? -11.111 1.807 3.221 1.00 90.44 98 VAL A CA 1
ATOM 763 C C . VAL A 1 98 ? -9.787 2.038 2.498 1.00 90.44 98 VAL A C 1
ATOM 765 O O . VAL A 1 98 ? -9.126 1.087 2.089 1.00 90.44 98 VAL A O 1
ATOM 768 N N . ILE A 1 99 ? -9.408 3.305 2.328 1.00 90.81 99 ILE A N 1
ATOM 769 C CA . ILE A 1 99 ? -8.090 3.697 1.820 1.00 90.81 99 ILE A CA 1
ATOM 770 C C . ILE A 1 99 ? -7.201 3.996 3.022 1.00 90.81 99 ILE A C 1
ATOM 772 O O . ILE A 1 99 ? -7.496 4.912 3.794 1.00 90.81 99 ILE A O 1
ATOM 776 N N . CYS A 1 100 ? -6.137 3.216 3.157 1.00 89.62 100 CYS A N 1
ATOM 777 C CA . CYS A 1 100 ? -5.120 3.345 4.184 1.00 89.62 100 CYS A CA 1
ATOM 778 C C . CYS A 1 100 ? -3.886 4.000 3.559 1.00 89.62 100 CYS A C 1
ATOM 780 O O . CYS A 1 100 ? -3.165 3.352 2.800 1.00 89.62 100 CYS A O 1
ATOM 782 N N . ASP A 1 101 ? -3.651 5.269 3.872 1.00 87.56 101 ASP A N 1
ATOM 783 C CA . ASP A 1 101 ? -2.516 6.031 3.349 1.00 87.56 101 ASP A CA 1
ATOM 784 C C . ASP A 1 101 ? -1.401 6.138 4.397 1.00 87.56 101 ASP A C 1
ATOM 786 O O . ASP A 1 101 ? -1.577 6.753 5.452 1.00 87.56 101 ASP A O 1
ATOM 790 N N . GLU A 1 102 ? -0.296 5.438 4.130 1.00 86.69 102 GLU A N 1
ATOM 791 C CA . GLU A 1 102 ? 0.843 5.222 5.027 1.00 86.69 102 GLU A CA 1
ATOM 792 C C . GLU A 1 102 ? 0.454 4.852 6.475 1.00 86.69 102 GLU A C 1
ATOM 794 O O . GLU A 1 102 ? 0.940 5.447 7.440 1.00 86.69 102 GLU A O 1
ATOM 799 N N . PRO A 1 103 ? -0.401 3.833 6.688 1.00 84.56 103 PRO A N 1
ATOM 800 C CA . PRO A 1 103 ? -1.034 3.588 7.986 1.00 84.56 103 PRO A CA 1
ATOM 801 C C . PRO A 1 103 ? -0.074 3.093 9.082 1.00 84.56 103 PRO A C 1
ATOM 803 O O . PRO A 1 103 ? -0.500 2.886 10.216 1.00 84.56 103 PRO A O 1
ATOM 806 N N . VAL A 1 104 ? 1.195 2.847 8.761 1.00 87.19 104 VAL A N 1
ATOM 807 C CA . VAL A 1 104 ? 2.175 2.263 9.686 1.00 87.19 104 VAL A CA 1
ATOM 808 C C . VAL A 1 104 ? 3.537 2.969 9.661 1.00 87.19 104 VAL A C 1
ATOM 810 O O . VAL A 1 104 ? 4.430 2.581 10.409 1.00 87.19 104 VAL A O 1
ATOM 813 N N . SER A 1 105 ? 3.717 4.022 8.853 1.00 82.38 105 SER A N 1
ATOM 814 C CA . SER A 1 105 ? 5.038 4.634 8.606 1.00 82.38 105 SER A CA 1
ATOM 815 C C . SER A 1 105 ? 5.671 5.293 9.840 1.00 82.38 105 SER A C 1
ATOM 817 O O . SER A 1 105 ? 6.892 5.361 9.942 1.00 82.38 105 SER A O 1
ATOM 819 N N . ALA A 1 106 ? 4.860 5.741 10.804 1.00 80.12 106 ALA A N 1
ATOM 820 C CA . ALA A 1 106 ? 5.317 6.405 12.029 1.00 80.12 106 ALA A CA 1
ATOM 821 C C . ALA A 1 106 ? 5.422 5.477 13.259 1.00 80.12 106 ALA A C 1
ATOM 823 O O . ALA A 1 106 ? 5.547 5.965 14.385 1.00 80.12 106 ALA A O 1
ATOM 824 N N . LEU A 1 107 ? 5.308 4.158 13.073 1.00 82.69 107 LEU A N 1
ATOM 825 C CA . LEU A 1 107 ? 5.238 3.175 14.158 1.00 82.69 107 LEU A CA 1
ATOM 826 C C . LEU A 1 107 ? 6.508 2.321 14.210 1.00 82.69 107 LEU A C 1
ATOM 828 O O . LEU A 1 107 ? 7.136 2.066 13.185 1.00 82.69 107 LEU A O 1
ATOM 832 N N . ASP A 1 108 ? 6.873 1.855 15.404 1.00 86.88 108 ASP A N 1
ATOM 833 C CA . ASP A 1 108 ? 7.925 0.851 15.555 1.00 86.88 108 ASP A CA 1
ATOM 834 C C . ASP A 1 108 ? 7.498 -0.492 14.945 1.00 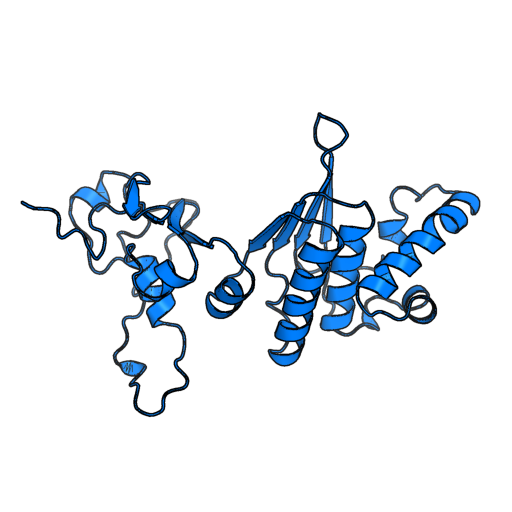86.88 108 ASP A C 1
ATOM 836 O O . ASP A 1 108 ? 6.308 -0.806 14.889 1.00 86.88 108 ASP A O 1
ATOM 840 N N . VAL A 1 109 ? 8.471 -1.309 14.530 1.00 86.00 109 VAL A N 1
ATOM 841 C CA . VAL A 1 109 ? 8.237 -2.571 13.801 1.00 86.00 109 VAL A CA 1
ATOM 842 C C . VAL A 1 109 ? 7.262 -3.507 14.530 1.00 86.00 109 VAL A C 1
ATOM 844 O O . VAL A 1 109 ? 6.437 -4.162 13.893 1.00 86.00 109 VAL A O 1
ATOM 847 N N . SER A 1 110 ? 7.305 -3.550 15.867 1.00 88.94 110 SER A N 1
ATOM 848 C CA . SER A 1 110 ? 6.417 -4.421 16.644 1.00 88.94 110 SER A CA 1
ATOM 849 C C . SER A 1 110 ? 4.961 -3.948 16.589 1.00 88.94 110 SER A C 1
ATOM 851 O O . SER A 1 110 ? 4.048 -4.755 16.405 1.00 88.94 110 SER A O 1
ATOM 853 N N . VAL A 1 111 ? 4.734 -2.636 16.668 1.00 88.31 111 VAL A N 1
ATOM 854 C CA . VAL A 1 111 ? 3.404 -2.031 16.560 1.00 88.31 111 VAL A CA 1
ATOM 855 C C . VAL A 1 111 ? 2.903 -2.053 15.115 1.00 88.31 111 VAL A C 1
ATOM 857 O O . VAL A 1 111 ? 1.710 -2.273 14.907 1.00 88.31 111 VAL A O 1
ATOM 860 N N . GLN A 1 112 ? 3.780 -1.897 14.115 1.00 89.19 112 GLN A N 1
ATOM 861 C CA . GLN A 1 112 ? 3.411 -2.049 12.703 1.00 89.19 112 GLN A CA 1
ATOM 862 C C . GLN A 1 112 ? 2.735 -3.403 12.457 1.00 89.19 112 GLN A C 1
ATOM 864 O O . GLN A 1 112 ? 1.612 -3.434 11.956 1.00 89.19 112 GLN A O 1
ATOM 869 N N . ALA A 1 113 ? 3.360 -4.504 12.888 1.00 90.19 113 ALA A N 1
ATOM 870 C CA . ALA A 1 113 ? 2.803 -5.849 12.738 1.00 90.19 113 ALA A CA 1
ATOM 871 C C . ALA A 1 113 ? 1.418 -5.988 13.394 1.00 90.19 113 ALA A C 1
ATOM 873 O O . ALA A 1 113 ? 0.493 -6.536 12.799 1.00 90.19 113 ALA A O 1
ATOM 874 N N . GLN A 1 114 ? 1.234 -5.425 14.593 1.00 91.88 114 GLN A N 1
ATOM 875 C CA . GLN A 1 114 ? -0.062 -5.449 15.279 1.00 91.88 114 GLN A CA 1
ATOM 876 C C . GLN A 1 114 ? -1.157 -4.687 14.521 1.00 91.88 114 GLN A C 1
ATOM 878 O O . GLN A 1 114 ? -2.313 -5.107 14.536 1.00 91.88 114 GLN A O 1
ATOM 883 N N . ILE A 1 115 ? -0.819 -3.556 13.894 1.00 91.31 115 ILE A N 1
ATOM 884 C CA . ILE A 1 115 ? -1.773 -2.767 13.107 1.00 91.31 115 ILE A CA 1
ATOM 885 C C . ILE A 1 115 ? -2.108 -3.459 11.784 1.00 91.31 115 ILE A C 1
ATOM 887 O O . ILE A 1 115 ? -3.265 -3.423 11.377 1.00 91.31 115 ILE A O 1
ATOM 891 N N . LEU A 1 116 ? -1.139 -4.107 11.134 1.00 91.88 116 LEU A N 1
ATOM 892 C CA . LEU A 1 116 ? -1.383 -4.875 9.908 1.00 91.88 116 LEU A CA 1
ATOM 893 C C . LEU A 1 116 ? -2.333 -6.047 10.166 1.00 91.88 116 LEU A C 1
ATOM 895 O O . LEU A 1 116 ? -3.339 -6.157 9.472 1.00 91.88 116 LEU A O 1
ATOM 899 N N . ASN A 1 117 ? -2.080 -6.830 11.219 1.00 92.25 117 ASN A N 1
ATOM 900 C CA . ASN A 1 117 ? -2.969 -7.925 11.619 1.00 92.25 117 ASN A CA 1
ATOM 901 C C . ASN A 1 117 ? -4.376 -7.407 11.937 1.00 92.25 117 ASN A C 1
ATOM 903 O O . ASN A 1 117 ? -5.362 -7.963 11.471 1.00 92.25 117 ASN A O 1
ATOM 907 N N . LEU A 1 118 ? -4.477 -6.282 12.656 1.00 92.88 118 LEU A N 1
ATOM 908 C CA . LEU A 1 118 ? -5.772 -5.659 12.917 1.00 92.88 118 LEU A CA 1
ATOM 909 C C . LEU A 1 118 ? -6.491 -5.273 11.615 1.00 92.88 118 LEU A C 1
ATOM 911 O O . LEU A 1 118 ? -7.690 -5.491 11.498 1.00 92.88 118 LEU A O 1
ATOM 915 N N . LEU A 1 119 ? -5.802 -4.673 10.643 1.00 92.44 119 LEU A N 1
ATOM 916 C CA . LEU A 1 119 ? -6.423 -4.310 9.365 1.00 92.44 119 LEU A CA 1
ATOM 917 C C . LEU A 1 119 ? -6.928 -5.542 8.607 1.00 92.44 119 LEU A C 1
ATOM 919 O O . LEU A 1 119 ? -8.005 -5.479 8.016 1.00 92.44 119 LEU A O 1
ATOM 923 N N . GLU A 1 120 ? -6.190 -6.648 8.651 1.00 92.19 120 GLU A N 1
ATOM 924 C CA . GLU A 1 120 ? -6.589 -7.921 8.050 1.00 92.19 120 GLU A CA 1
ATOM 925 C C . GLU A 1 120 ? -7.810 -8.535 8.756 1.00 92.19 120 GLU A C 1
ATOM 927 O O . GLU A 1 120 ? -8.795 -8.881 8.097 1.00 92.19 120 GLU A O 1
ATOM 932 N N . ASP A 1 121 ? -7.821 -8.535 10.092 1.00 92.38 121 ASP A N 1
ATOM 933 C CA . ASP A 1 121 ? -8.977 -8.948 10.893 1.00 92.38 121 ASP A CA 1
ATOM 934 C C . ASP A 1 121 ? -10.212 -8.100 10.554 1.00 92.38 121 ASP A C 1
ATOM 936 O O . ASP A 1 121 ? -11.316 -8.619 10.375 1.00 92.38 121 ASP A O 1
ATOM 940 N N . MET A 1 122 ? -10.040 -6.780 10.414 1.00 91.12 122 MET A N 1
ATOM 941 C CA . MET A 1 122 ? -11.131 -5.869 10.063 1.00 91.12 122 MET A CA 1
ATOM 942 C C . MET A 1 122 ? -11.603 -6.065 8.617 1.00 91.12 122 MET A C 1
ATOM 944 O O . MET A 1 122 ? -12.808 -5.995 8.366 1.00 91.12 122 MET A O 1
ATOM 948 N N . LYS A 1 123 ? -10.695 -6.350 7.670 1.00 91.12 123 LYS A N 1
ATOM 949 C CA . LYS A 1 123 ? -11.033 -6.705 6.280 1.00 91.12 123 LYS A CA 1
ATOM 950 C C . LYS A 1 123 ? -11.987 -7.896 6.256 1.00 91.12 123 LYS A C 1
ATOM 952 O O . LYS A 1 123 ? -13.032 -7.813 5.611 1.00 91.12 123 LYS A O 1
ATOM 957 N N . ALA A 1 124 ? -11.659 -8.955 6.997 1.00 91.88 124 ALA A N 1
ATOM 958 C CA . ALA A 1 124 ? -12.469 -10.165 7.081 1.00 91.88 124 ALA A CA 1
ATOM 959 C C . ALA A 1 124 ? -13.791 -9.933 7.834 1.00 91.88 124 ALA A C 1
ATOM 961 O O . ALA A 1 124 ? -14.860 -10.251 7.313 1.00 91.88 124 ALA A O 1
ATOM 962 N N . ALA A 1 125 ? -13.740 -9.334 9.027 1.00 90.94 125 ALA A N 1
ATOM 963 C CA . ALA A 1 125 ? -14.906 -9.173 9.897 1.00 90.94 125 ALA A CA 1
ATOM 964 C C . ALA A 1 125 ? -15.978 -8.231 9.322 1.00 90.94 125 ALA A C 1
ATOM 966 O O . ALA A 1 125 ? -17.168 -8.438 9.557 1.00 90.94 125 ALA A O 1
ATOM 967 N N . TYR A 1 126 ? -15.570 -7.205 8.569 1.00 89.19 126 TYR A N 1
ATOM 968 C CA . TYR A 1 126 ? -16.477 -6.203 7.998 1.00 89.19 126 TYR A CA 1
ATOM 969 C C . TYR A 1 126 ? -16.680 -6.351 6.481 1.00 89.19 126 TYR A C 1
ATOM 971 O O . TYR A 1 126 ? -17.435 -5.577 5.895 1.00 89.19 126 TYR A O 1
ATOM 979 N N . GLY A 1 127 ? -16.033 -7.328 5.832 1.00 90.81 127 GLY A N 1
ATOM 980 C CA . GLY A 1 127 ? -16.120 -7.524 4.381 1.00 90.81 127 GLY A CA 1
ATOM 981 C C . GLY A 1 127 ? -15.615 -6.315 3.585 1.00 90.81 127 GLY A C 1
ATOM 982 O O . GLY A 1 127 ? -16.248 -5.898 2.613 1.00 90.81 127 GLY A O 1
ATOM 983 N N . LEU A 1 128 ? -14.511 -5.710 4.030 1.00 91.12 128 LEU A N 1
ATOM 984 C CA . LEU A 1 128 ? -13.982 -4.469 3.459 1.00 91.12 128 LEU A CA 1
ATOM 985 C C . LEU A 1 128 ? -13.129 -4.744 2.225 1.00 91.12 128 LEU A C 1
ATOM 987 O O . LEU A 1 128 ? -12.352 -5.694 2.175 1.00 91.12 128 LEU A O 1
ATOM 991 N N . THR A 1 129 ? -13.172 -3.820 1.272 1.00 93.06 129 THR A N 1
ATOM 992 C CA . THR A 1 129 ? -12.088 -3.657 0.299 1.00 93.06 129 THR A CA 1
ATOM 993 C C . THR A 1 129 ? -11.058 -2.685 0.865 1.00 93.06 129 THR A C 1
ATOM 995 O O . THR A 1 129 ? -11.401 -1.548 1.194 1.00 93.06 129 THR A O 1
ATOM 998 N N . LEU A 1 130 ? -9.800 -3.109 0.970 1.00 92.06 130 LEU A N 1
ATOM 999 C CA . LEU A 1 130 ? -8.704 -2.254 1.425 1.00 92.06 130 LEU A CA 1
ATOM 1000 C C . LEU A 1 130 ? -7.860 -1.781 0.240 1.00 92.06 130 LEU A C 1
ATOM 1002 O O . LEU A 1 130 ? -7.425 -2.586 -0.578 1.00 92.06 130 LEU A O 1
ATOM 1006 N N . VAL A 1 131 ? -7.599 -0.477 0.177 1.00 93.38 131 VAL A N 1
ATOM 1007 C CA . VAL A 1 131 ? -6.558 0.106 -0.678 1.00 93.38 131 VAL A CA 1
ATOM 1008 C C . VAL A 1 131 ? -5.440 0.568 0.240 1.00 93.38 131 VAL A C 1
ATOM 1010 O O . VAL A 1 131 ? -5.607 1.534 0.980 1.00 93.38 131 VAL A O 1
ATOM 1013 N N . PHE A 1 132 ? -4.318 -0.140 0.218 1.00 92.00 132 PHE A N 1
ATOM 1014 C CA . PHE A 1 132 ? -3.188 0.114 1.102 1.00 92.00 132 PHE A CA 1
ATOM 1015 C C . PHE A 1 132 ? -2.063 0.811 0.333 1.00 92.00 132 PHE A C 1
ATOM 1017 O O . PHE A 1 132 ? -1.580 0.291 -0.671 1.00 92.00 132 PHE A O 1
ATOM 1024 N N . ILE A 1 133 ? -1.657 1.992 0.795 1.00 91.25 133 ILE A N 1
ATOM 1025 C CA . ILE A 1 133 ? -0.594 2.803 0.198 1.00 91.25 133 ILE A CA 1
ATOM 1026 C C . ILE A 1 133 ? 0.566 2.835 1.191 1.00 91.25 133 ILE A C 1
ATOM 1028 O O . ILE A 1 133 ? 0.411 3.280 2.328 1.00 91.25 133 ILE A O 1
ATOM 1032 N N . ALA A 1 134 ? 1.730 2.358 0.764 1.00 89.25 134 ALA A N 1
ATOM 1033 C CA . ALA A 1 134 ? 2.960 2.431 1.538 1.00 89.25 134 ALA A CA 1
ATOM 1034 C C . ALA A 1 134 ? 4.178 2.489 0.615 1.00 89.25 134 ALA A C 1
ATOM 1036 O O . ALA A 1 134 ? 4.120 2.085 -0.547 1.00 89.25 134 ALA A O 1
ATOM 1037 N N . HIS A 1 135 ? 5.287 2.983 1.158 1.00 87.50 135 HIS A N 1
ATOM 1038 C CA . HIS A 1 135 ? 6.583 3.021 0.483 1.00 87.50 135 HIS A CA 1
ATOM 1039 C C . HIS A 1 135 ? 7.470 1.807 0.806 1.00 87.50 135 HIS A C 1
ATOM 1041 O O . HIS A 1 135 ? 8.453 1.572 0.108 1.00 87.50 135 HIS A O 1
ATOM 1047 N N . ASP A 1 136 ? 7.140 1.041 1.849 1.00 84.75 136 ASP A N 1
ATOM 1048 C CA . ASP A 1 136 ? 7.844 -0.188 2.206 1.00 84.75 136 ASP A CA 1
ATOM 1049 C C . ASP A 1 136 ? 7.172 -1.390 1.540 1.00 84.75 136 ASP A C 1
ATOM 1051 O O . ASP A 1 136 ? 6.078 -1.814 1.928 1.00 84.75 136 ASP A O 1
ATOM 1055 N N . LEU A 1 137 ? 7.844 -1.947 0.534 1.00 82.88 137 LEU A N 1
ATOM 1056 C CA . LEU A 1 137 ? 7.357 -3.123 -0.170 1.00 82.88 137 LEU A CA 1
ATOM 1057 C C . LEU A 1 137 ? 7.171 -4.300 0.806 1.00 82.88 137 LEU A C 1
ATOM 1059 O O . LEU A 1 137 ? 6.143 -4.969 0.730 1.00 82.88 137 LEU A O 1
ATOM 1063 N N . ALA A 1 138 ? 8.083 -4.530 1.763 1.00 80.00 138 ALA A N 1
ATOM 1064 C CA . ALA A 1 138 ? 8.015 -5.671 2.685 1.00 80.00 138 ALA A CA 1
ATOM 1065 C C . ALA A 1 138 ? 6.694 -5.725 3.470 1.00 80.00 138 ALA A C 1
ATOM 1067 O O . ALA A 1 138 ? 6.141 -6.804 3.684 1.00 80.00 138 ALA A O 1
ATOM 1068 N N . VAL A 1 139 ? 6.149 -4.560 3.827 1.00 85.19 139 VAL A N 1
ATOM 1069 C CA . VAL A 1 139 ? 4.822 -4.434 4.439 1.00 85.19 139 VAL A CA 1
ATOM 1070 C C . VAL A 1 139 ? 3.710 -4.748 3.436 1.00 85.19 139 VAL A C 1
ATOM 1072 O O . VAL A 1 139 ? 2.787 -5.502 3.745 1.00 85.19 139 VAL A O 1
ATOM 1075 N N . VAL A 1 140 ? 3.799 -4.185 2.228 1.00 86.75 140 VAL A N 1
ATOM 1076 C CA . VAL A 1 140 ? 2.781 -4.322 1.175 1.00 86.75 140 VAL A CA 1
ATOM 1077 C C . VAL A 1 140 ? 2.555 -5.786 0.792 1.00 86.75 140 VAL A C 1
ATOM 1079 O O . VAL A 1 140 ? 1.404 -6.170 0.571 1.00 86.75 140 VAL A O 1
ATOM 1082 N N . LYS A 1 141 ? 3.612 -6.612 0.766 1.00 85.56 141 LYS A N 1
ATOM 1083 C CA . LYS A 1 141 ? 3.510 -8.040 0.424 1.00 85.56 141 LYS A CA 1
ATOM 1084 C C . LYS A 1 141 ? 2.542 -8.813 1.320 1.00 85.56 141 LYS A C 1
ATOM 1086 O O . LYS A 1 141 ? 1.819 -9.659 0.814 1.00 85.56 141 LYS A O 1
ATOM 1091 N N . ASN A 1 142 ? 2.536 -8.533 2.621 1.00 82.31 142 ASN A N 1
ATOM 1092 C CA . ASN A 1 142 ? 1.809 -9.356 3.590 1.00 82.31 142 ASN A CA 1
ATOM 1093 C C . ASN A 1 142 ? 0.302 -9.074 3.625 1.00 82.31 142 ASN A C 1
ATOM 1095 O O . ASN A 1 142 ? -0.460 -9.948 4.007 1.00 82.31 142 ASN A O 1
ATOM 1099 N N . ILE A 1 143 ? -0.130 -7.869 3.241 1.00 86.56 143 ILE A N 1
ATOM 1100 C CA . ILE A 1 143 ? -1.530 -7.430 3.391 1.00 86.56 143 ILE A CA 1
ATOM 1101 C C . ILE A 1 143 ? -2.310 -7.380 2.068 1.00 86.56 143 ILE A C 1
ATOM 1103 O O . ILE A 1 143 ? -3.540 -7.279 2.063 1.00 86.56 143 ILE A O 1
ATOM 1107 N N . SER A 1 144 ? -1.608 -7.393 0.934 1.00 91.44 144 SER A N 1
ATOM 1108 C CA . SER A 1 144 ? -2.199 -7.071 -0.367 1.00 91.44 144 SER A CA 1
ATOM 1109 C C . SER A 1 144 ? -2.468 -8.319 -1.195 1.00 91.44 144 SER A C 1
ATOM 1111 O O . SER A 1 144 ? -1.569 -9.118 -1.419 1.00 91.44 144 SER A O 1
ATOM 1113 N N . ASP A 1 145 ? -3.668 -8.430 -1.767 1.00 92.38 145 ASP A N 1
ATOM 1114 C CA . ASP A 1 145 ? -3.973 -9.486 -2.747 1.00 92.38 145 ASP A CA 1
ATOM 1115 C C . ASP A 1 145 ? -3.331 -9.181 -4.119 1.00 92.38 145 ASP A C 1
ATOM 1117 O O . ASP A 1 145 ? -3.011 -10.071 -4.906 1.00 92.38 145 ASP A O 1
ATOM 1121 N N . ARG A 1 146 ? -3.154 -7.887 -4.423 1.00 94.25 146 ARG A N 1
ATOM 1122 C CA . ARG A 1 146 ? -2.513 -7.354 -5.633 1.00 94.25 146 ARG A CA 1
ATOM 1123 C C . ARG A 1 146 ? -1.734 -6.097 -5.284 1.00 94.25 146 ARG A C 1
ATOM 1125 O O . ARG A 1 146 ? -2.169 -5.315 -4.443 1.00 94.25 146 ARG A O 1
ATOM 1132 N N . VAL A 1 147 ? -0.631 -5.866 -5.983 1.00 96.00 147 VAL A N 1
ATOM 1133 C CA . VAL A 1 147 ? 0.249 -4.716 -5.757 1.00 96.00 147 VAL A CA 1
ATOM 1134 C C . VAL A 1 147 ? 0.393 -3.930 -7.049 1.00 96.00 147 VAL A C 1
ATOM 1136 O O . VAL A 1 147 ? 0.571 -4.515 -8.115 1.00 96.00 147 VAL A O 1
ATOM 1139 N N . ALA A 1 148 ? 0.311 -2.604 -6.948 1.00 96.38 148 ALA A N 1
ATOM 1140 C CA . ALA A 1 148 ? 0.595 -1.677 -8.035 1.00 96.38 148 ALA A CA 1
ATOM 1141 C C . ALA A 1 148 ? 1.796 -0.807 -7.655 1.00 96.38 148 ALA A C 1
ATOM 1143 O O . ALA A 1 148 ? 1.766 -0.092 -6.655 1.00 96.38 148 ALA A O 1
ATOM 1144 N N . VAL A 1 149 ? 2.847 -0.858 -8.464 1.00 96.50 149 VAL A N 1
ATOM 1145 C CA . VAL A 1 149 ? 4.059 -0.057 -8.301 1.00 96.50 149 VAL A CA 1
ATOM 1146 C C . VAL A 1 149 ? 3.920 1.200 -9.145 1.00 96.50 149 VAL A C 1
ATOM 1148 O O . VAL A 1 149 ? 3.560 1.139 -10.324 1.00 96.50 149 VAL A O 1
ATOM 1151 N N . MET A 1 150 ? 4.198 2.353 -8.541 1.00 95.50 150 MET A N 1
ATOM 1152 C CA . MET A 1 150 ? 4.059 3.656 -9.181 1.00 95.50 150 MET A CA 1
ATOM 1153 C C . MET A 1 150 ? 5.381 4.420 -9.157 1.00 95.50 150 MET A C 1
ATOM 1155 O O . MET A 1 150 ? 6.050 4.484 -8.131 1.00 95.50 150 MET A O 1
ATOM 1159 N N . TYR A 1 151 ? 5.713 5.075 -10.269 1.00 95.38 151 TYR A N 1
ATOM 1160 C CA . TYR A 1 151 ? 6.839 5.998 -10.365 1.00 95.38 151 TYR A CA 1
ATOM 1161 C C . TYR A 1 151 ? 6.389 7.335 -10.954 1.00 95.38 151 TYR A C 1
ATOM 1163 O O . TYR A 1 151 ? 5.805 7.379 -12.038 1.00 95.38 151 TYR A O 1
ATOM 1171 N N . LEU A 1 152 ? 6.653 8.432 -10.232 1.00 93.81 152 LEU A N 1
ATOM 1172 C CA . LEU A 1 152 ? 6.251 9.795 -10.602 1.00 93.81 152 LEU A CA 1
ATOM 1173 C C . LEU A 1 152 ? 4.799 9.861 -11.106 1.00 93.81 152 LEU A C 1
ATOM 1175 O O . LEU A 1 152 ? 4.555 10.367 -12.191 1.00 93.81 152 LEU A O 1
ATOM 1179 N N . GLY A 1 153 ? 3.829 9.318 -10.367 1.00 92.25 153 GLY A N 1
ATOM 1180 C CA . GLY A 1 153 ? 2.407 9.407 -10.733 1.00 92.25 153 GLY A CA 1
ATOM 1181 C C . GLY A 1 153 ? 1.955 8.509 -11.895 1.00 92.25 153 GLY A C 1
ATOM 1182 O O . GLY A 1 153 ? 0.871 8.723 -12.433 1.00 92.25 153 GLY A O 1
ATOM 1183 N N . LYS A 1 154 ? 2.768 7.532 -12.318 1.00 94.00 154 LYS A N 1
ATOM 1184 C CA . LYS A 1 154 ? 2.390 6.521 -13.318 1.00 94.00 154 LYS A CA 1
ATOM 1185 C C . LYS A 1 154 ? 2.578 5.119 -12.763 1.00 94.00 154 LYS A C 1
ATOM 1187 O O . LYS A 1 154 ? 3.640 4.814 -12.226 1.00 94.00 154 LYS A O 1
ATOM 1192 N N . ILE A 1 155 ? 1.557 4.279 -12.909 1.00 96.88 155 ILE A N 1
ATOM 1193 C CA . ILE A 1 155 ? 1.651 2.856 -12.580 1.00 96.88 155 ILE A CA 1
ATOM 1194 C C . ILE A 1 155 ? 2.585 2.206 -13.600 1.00 96.88 155 ILE A C 1
ATOM 1196 O O . ILE A 1 155 ? 2.324 2.256 -14.800 1.00 96.88 155 ILE A O 1
ATOM 1200 N N . CYS A 1 156 ? 3.687 1.639 -13.122 1.00 96.88 156 CYS A N 1
ATOM 1201 C CA . CYS A 1 156 ? 4.685 0.997 -13.967 1.00 96.88 156 CYS A CA 1
ATOM 1202 C C . CYS A 1 156 ? 4.553 -0.526 -13.974 1.00 96.88 156 CYS A C 1
ATOM 1204 O O . CYS A 1 156 ? 4.931 -1.157 -14.958 1.00 96.88 156 CYS A O 1
ATOM 1206 N N . GLU A 1 157 ? 3.998 -1.116 -12.915 1.00 97.56 157 GLU A N 1
ATOM 1207 C CA . GLU A 1 157 ? 3.824 -2.562 -12.810 1.00 97.56 157 GLU A CA 1
ATOM 1208 C C . GLU A 1 157 ? 2.678 -2.917 -11.860 1.00 97.56 157 GLU A C 1
ATOM 1210 O O . GLU A 1 157 ? 2.498 -2.254 -10.841 1.00 97.56 157 GLU A O 1
ATOM 1215 N N . VAL A 1 158 ? 1.897 -3.945 -12.188 1.00 97.44 158 VAL A N 1
ATOM 1216 C CA . VAL A 1 158 ? 0.802 -4.458 -11.357 1.00 97.44 158 VAL A CA 1
ATOM 1217 C C . VAL A 1 158 ? 0.812 -5.974 -11.399 1.00 97.44 158 VAL A C 1
ATOM 1219 O O . VAL A 1 158 ? 0.818 -6.545 -12.482 1.00 97.44 158 VAL A O 1
ATOM 1222 N N . GLY A 1 159 ? 0.733 -6.640 -10.255 1.00 96.00 159 GLY A N 1
ATOM 1223 C CA . GLY A 1 159 ? 0.659 -8.099 -10.224 1.00 96.00 159 GLY A CA 1
ATOM 1224 C C . GLY A 1 159 ? 0.346 -8.655 -8.840 1.00 96.00 159 GLY A C 1
ATOM 1225 O O . GLY A 1 159 ? 0.239 -7.889 -7.875 1.00 96.00 159 GLY A O 1
ATOM 1226 N N . PRO A 1 160 ? 0.178 -9.983 -8.729 1.00 94.69 160 PRO A N 1
ATOM 1227 C CA . PRO A 1 160 ? 0.224 -10.670 -7.445 1.00 94.69 160 PRO A CA 1
ATOM 1228 C C . PRO A 1 160 ? 1.545 -10.353 -6.725 1.00 94.69 160 PRO A C 1
ATOM 1230 O O . PRO A 1 160 ? 2.585 -10.303 -7.392 1.00 94.69 160 PRO A O 1
ATOM 1233 N N . PRO A 1 161 ? 1.540 -10.162 -5.392 1.00 92.56 161 PRO A N 1
ATOM 1234 C CA . PRO A 1 161 ? 2.755 -9.853 -4.646 1.00 92.56 161 PRO A CA 1
ATOM 1235 C C . PRO A 1 161 ? 3.870 -10.864 -4.913 1.00 92.56 161 PRO A C 1
ATOM 1237 O O . PRO A 1 161 ? 4.984 -10.466 -5.226 1.00 92.56 161 PRO A O 1
ATOM 1240 N N . ASP A 1 162 ? 3.578 -12.164 -4.878 1.00 91.50 162 ASP A N 1
ATOM 1241 C CA . ASP A 1 162 ? 4.614 -13.183 -5.069 1.00 91.50 162 ASP A CA 1
ATOM 1242 C C . ASP A 1 162 ? 5.313 -13.074 -6.428 1.00 91.50 162 ASP A C 1
ATOM 1244 O O . ASP A 1 162 ? 6.540 -13.139 -6.471 1.00 91.50 162 ASP A O 1
ATOM 1248 N N . LEU A 1 163 ? 4.569 -12.794 -7.506 1.00 91.62 163 LEU A N 1
ATOM 1249 C CA . LEU A 1 163 ? 5.147 -12.604 -8.841 1.00 91.62 163 LEU A CA 1
ATOM 1250 C C . LEU A 1 163 ? 5.988 -11.330 -8.943 1.00 91.62 163 LEU A C 1
ATOM 1252 O O . LEU A 1 163 ? 7.074 -11.371 -9.517 1.00 91.62 163 LEU A O 1
ATOM 1256 N N . LEU A 1 164 ? 5.539 -10.212 -8.360 1.00 91.88 164 LEU A N 1
ATOM 1257 C CA . LEU A 1 164 ? 6.340 -8.980 -8.350 1.00 91.88 164 LEU A CA 1
ATOM 1258 C C . LEU A 1 164 ? 7.657 -9.151 -7.590 1.00 91.88 164 LEU A C 1
ATOM 1260 O O . LEU A 1 164 ? 8.639 -8.492 -7.913 1.00 91.88 164 LEU A O 1
ATOM 1264 N N . TYR A 1 165 ? 7.681 -10.015 -6.578 1.00 90.12 165 TYR A N 1
ATOM 1265 C CA . TYR A 1 165 ? 8.878 -10.278 -5.786 1.00 90.12 165 TYR A CA 1
ATOM 1266 C C . TYR A 1 165 ? 9.821 -11.272 -6.452 1.00 90.12 165 TYR A C 1
ATOM 1268 O O . TYR A 1 165 ? 11.035 -11.096 -6.374 1.00 90.12 165 TYR A O 1
ATOM 1276 N N . SER A 1 166 ? 9.285 -12.323 -7.074 1.00 90.94 166 SER A N 1
ATOM 1277 C CA . SER A 1 166 ? 10.099 -13.373 -7.688 1.00 90.94 166 SER A CA 1
ATOM 1278 C C . SER A 1 166 ? 10.574 -13.012 -9.093 1.00 90.94 166 SER A C 1
ATOM 1280 O O . SER A 1 166 ? 11.677 -13.389 -9.474 1.00 90.94 166 SER A O 1
ATOM 1282 N N . ALA A 1 167 ? 9.750 -12.301 -9.867 1.00 92.81 167 ALA A N 1
ATOM 1283 C CA . ALA A 1 167 ? 9.994 -11.997 -11.275 1.00 92.81 167 ALA A CA 1
ATOM 1284 C C . ALA A 1 167 ? 9.542 -10.567 -11.652 1.00 92.81 167 ALA A C 1
ATOM 1286 O O . ALA A 1 167 ? 8.710 -10.402 -12.549 1.00 92.81 167 ALA A O 1
ATOM 1287 N N . PRO A 1 168 ? 10.077 -9.509 -11.001 1.00 94.12 168 PRO A N 1
ATOM 1288 C CA . PRO A 1 168 ? 9.723 -8.128 -11.329 1.00 94.12 168 PRO A CA 1
ATOM 1289 C C . PRO A 1 168 ? 10.133 -7.786 -12.762 1.00 94.12 168 PRO A C 1
ATOM 1291 O O . PRO A 1 168 ? 11.296 -7.960 -13.130 1.00 94.12 168 PRO A O 1
ATOM 1294 N N . GLN A 1 169 ? 9.203 -7.259 -13.551 1.00 96.00 169 GLN A N 1
ATOM 1295 C CA . GLN A 1 169 ? 9.375 -7.014 -14.984 1.00 96.00 169 GLN A CA 1
ATOM 1296 C C . GLN A 1 169 ? 9.840 -5.593 -15.285 1.00 96.00 169 GLN A C 1
ATOM 1298 O O . GLN A 1 169 ? 10.602 -5.379 -16.228 1.00 96.00 169 GLN A O 1
ATOM 1303 N N . HIS A 1 170 ? 9.419 -4.602 -14.497 1.00 96.94 170 HIS A N 1
ATOM 1304 C CA . HIS A 1 170 ? 9.860 -3.227 -14.678 1.00 96.94 170 HIS A CA 1
ATOM 1305 C C . HIS A 1 170 ? 11.212 -2.997 -13.971 1.00 96.94 170 HIS A C 1
ATOM 1307 O O . HIS A 1 170 ? 11.338 -3.309 -12.783 1.00 96.94 170 HIS A O 1
ATOM 1313 N N . PRO A 1 171 ? 12.211 -2.356 -14.620 1.00 95.38 171 PRO A N 1
ATOM 1314 C CA . PRO A 1 171 ? 13.518 -2.096 -14.002 1.00 95.38 171 PRO A CA 1
ATOM 1315 C C . PRO A 1 171 ? 13.443 -1.336 -12.669 1.00 95.38 171 PRO A C 1
ATOM 1317 O O . PRO A 1 171 ? 14.219 -1.599 -11.758 1.00 95.38 171 PRO A O 1
ATOM 1320 N N . TYR A 1 172 ? 12.480 -0.418 -12.526 1.00 95.38 172 TYR A N 1
ATOM 1321 C CA . TYR A 1 172 ? 12.215 0.258 -11.247 1.00 95.38 172 TYR A CA 1
ATOM 1322 C C . TYR A 1 172 ? 11.781 -0.714 -10.143 1.00 95.38 172 TYR A C 1
ATOM 1324 O O . TYR A 1 172 ? 12.358 -0.679 -9.063 1.00 95.38 172 TYR A O 1
ATOM 1332 N N . THR A 1 173 ? 10.808 -1.594 -10.407 1.00 94.50 173 THR A N 1
ATOM 1333 C CA . THR A 1 173 ? 10.342 -2.583 -9.426 1.00 94.50 173 THR A CA 1
ATOM 1334 C C . THR A 1 173 ? 11.471 -3.517 -9.023 1.00 94.50 173 THR A C 1
ATOM 1336 O O . THR A 1 173 ? 11.650 -3.766 -7.837 1.00 94.50 173 THR A O 1
ATOM 1339 N N . ARG A 1 174 ? 12.288 -3.967 -9.986 1.00 93.12 174 ARG A N 1
ATOM 1340 C CA . ARG A 1 174 ? 13.455 -4.806 -9.696 1.00 93.12 174 ARG A CA 1
ATOM 1341 C C . ARG A 1 174 ? 14.413 -4.115 -8.729 1.00 93.12 174 ARG A C 1
ATOM 1343 O O . ARG A 1 174 ? 14.724 -4.685 -7.694 1.00 93.12 174 ARG A O 1
ATOM 1350 N N . LEU A 1 175 ? 14.757 -2.852 -8.990 1.00 91.44 175 LEU A N 1
ATOM 1351 C CA . LEU A 1 175 ? 15.610 -2.060 -8.097 1.00 91.44 175 LEU A CA 1
ATOM 1352 C C . LEU A 1 175 ? 14.988 -1.814 -6.710 1.00 91.44 175 LEU A C 1
ATOM 1354 O O . LEU A 1 175 ? 15.723 -1.694 -5.733 1.00 91.44 175 LEU A O 1
ATOM 1358 N N . LEU A 1 176 ? 13.657 -1.722 -6.602 1.00 91.00 176 LEU A N 1
ATOM 1359 C CA . LEU A 1 176 ? 12.980 -1.624 -5.304 1.00 91.00 176 LEU A CA 1
ATOM 1360 C C . LEU A 1 176 ? 13.081 -2.929 -4.509 1.00 91.00 176 LEU A C 1
ATOM 1362 O O . LEU A 1 176 ? 13.392 -2.882 -3.324 1.00 91.00 176 LEU A O 1
ATOM 1366 N N . ILE A 1 177 ? 12.836 -4.075 -5.151 1.00 89.69 177 ILE A N 1
ATOM 1367 C CA . ILE A 1 177 ? 12.933 -5.402 -4.523 1.00 89.69 177 ILE A CA 1
ATOM 1368 C C . ILE A 1 177 ? 14.372 -5.696 -4.093 1.00 89.69 177 ILE A C 1
ATOM 1370 O O . ILE A 1 177 ? 14.613 -6.155 -2.980 1.00 89.69 177 ILE A O 1
ATOM 1374 N N . ASP A 1 178 ? 15.327 -5.369 -4.954 1.00 87.38 178 ASP A N 1
ATOM 1375 C CA . ASP A 1 178 ? 16.762 -5.473 -4.713 1.00 87.38 178 ASP A CA 1
ATOM 1376 C C . ASP A 1 178 ? 17.210 -4.647 -3.488 1.00 87.38 178 ASP A C 1
ATOM 1378 O O . ASP A 1 178 ? 18.084 -5.056 -2.721 1.00 87.38 178 ASP A O 1
ATOM 1382 N N . ALA A 1 179 ? 16.569 -3.504 -3.233 1.00 86.19 179 ALA A N 1
ATOM 1383 C CA . ALA A 1 179 ? 16.864 -2.675 -2.068 1.00 86.19 179 ALA A CA 1
ATOM 1384 C C . ALA A 1 179 ? 16.339 -3.246 -0.735 1.00 86.19 179 ALA A C 1
ATOM 1386 O O . ALA A 1 179 ? 16.745 -2.752 0.320 1.00 86.19 179 ALA A O 1
ATOM 1387 N N . ILE A 1 180 ? 15.465 -4.262 -0.752 1.00 85.56 180 ILE A N 1
ATOM 1388 C CA . ILE A 1 180 ? 14.923 -4.873 0.468 1.00 85.56 180 ILE A CA 1
ATOM 1389 C C . ILE A 1 180 ? 16.039 -5.670 1.171 1.00 85.56 180 ILE A C 1
ATOM 1391 O O . ILE A 1 180 ? 16.620 -6.569 0.555 1.00 85.56 180 ILE A O 1
ATOM 1395 N N . PRO A 1 181 ? 16.345 -5.385 2.453 1.00 79.69 181 PRO A N 1
ATOM 1396 C CA . PRO A 1 181 ? 17.347 -6.136 3.202 1.00 79.69 181 PRO A CA 1
ATOM 1397 C C . PRO A 1 181 ? 16.977 -7.615 3.318 1.00 79.69 181 PRO A C 1
ATOM 1399 O O . PRO A 1 181 ? 15.856 -7.951 3.706 1.00 79.69 181 PRO A O 1
ATOM 1402 N N . ARG A 1 182 ? 17.930 -8.507 3.030 1.00 80.56 182 ARG A N 1
ATOM 1403 C CA . ARG A 1 182 ? 17.748 -9.952 3.219 1.00 80.56 182 ARG A CA 1
ATOM 1404 C C . ARG A 1 182 ? 18.371 -10.403 4.544 1.00 80.56 182 ARG A C 1
ATOM 1406 O O . ARG A 1 182 ? 19.519 -10.054 4.809 1.00 80.56 182 ARG A O 1
ATOM 1413 N N . PRO A 1 183 ? 17.660 -11.188 5.373 1.00 72.56 183 PRO A N 1
ATOM 1414 C CA . PRO A 1 183 ? 18.182 -11.719 6.632 1.00 72.56 183 PRO A CA 1
ATOM 1415 C C . PRO A 1 183 ? 19.060 -12.961 6.395 1.00 72.56 183 PRO A C 1
ATOM 1417 O O . PRO A 1 183 ? 18.886 -13.986 7.046 1.00 72.56 183 PRO A O 1
ATOM 1420 N N . ASP A 1 184 ? 19.973 -12.881 5.430 1.00 79.00 184 ASP A N 1
ATOM 1421 C CA . ASP A 1 184 ? 20.902 -13.948 5.067 1.00 79.00 184 ASP A CA 1
ATOM 1422 C C . ASP A 1 184 ? 22.342 -13.423 5.223 1.00 79.00 184 ASP A C 1
ATOM 1424 O O . ASP A 1 184 ? 22.724 -12.500 4.497 1.00 79.00 184 ASP A O 1
ATOM 1428 N N . PRO A 1 185 ? 23.142 -13.960 6.167 1.00 76.44 185 PRO A N 1
ATOM 1429 C CA . PRO A 1 185 ? 24.525 -13.539 6.383 1.00 76.44 185 PRO A CA 1
ATOM 1430 C C . PRO A 1 185 ? 25.444 -13.739 5.172 1.00 76.44 185 PRO A C 1
ATOM 1432 O O . PRO A 1 185 ? 26.471 -13.066 5.083 1.00 76.44 185 PRO A O 1
ATOM 1435 N N . GLU A 1 186 ? 25.107 -14.657 4.262 1.00 82.50 186 GLU A N 1
ATOM 1436 C CA . GLU A 1 186 ? 25.902 -14.940 3.061 1.00 82.50 186 GLU A CA 1
ATOM 1437 C C . GLU A 1 186 ? 25.564 -13.993 1.896 1.00 82.50 186 GLU A C 1
ATOM 1439 O O . GLU A 1 186 ? 26.304 -13.910 0.913 1.00 82.50 186 GLU A O 1
ATOM 1444 N N . PHE A 1 187 ? 24.476 -13.225 2.008 1.00 79.25 187 PHE A N 1
ATOM 1445 C CA . PHE A 1 187 ? 24.038 -12.297 0.975 1.00 79.25 187 PHE A CA 1
ATOM 1446 C C . PHE A 1 187 ? 24.787 -10.957 1.057 1.00 79.25 187 PHE A C 1
ATOM 1448 O O . PHE A 1 187 ? 24.574 -10.146 1.962 1.00 79.25 187 PHE A O 1
ATOM 1455 N N . ASP A 1 188 ? 25.642 -10.668 0.069 1.00 77.56 188 ASP A N 1
ATOM 1456 C CA . ASP A 1 188 ? 26.344 -9.381 0.002 1.00 77.56 188 ASP A CA 1
ATOM 1457 C C . ASP A 1 188 ? 25.442 -8.260 -0.543 1.00 77.56 188 ASP A C 1
ATOM 1459 O O . ASP A 1 188 ? 25.440 -7.941 -1.736 1.00 77.56 188 ASP A O 1
ATOM 1463 N N . GLN A 1 189 ? 24.722 -7.595 0.365 1.00 80.00 189 GLN A N 1
ATOM 1464 C CA . GLN A 1 189 ? 23.858 -6.443 0.069 1.00 80.00 189 GLN A CA 1
ATOM 1465 C C . GLN A 1 189 ? 24.598 -5.279 -0.635 1.00 80.00 189 GLN A C 1
ATOM 1467 O O . GLN A 1 189 ? 23.958 -4.402 -1.220 1.00 80.00 189 GLN A O 1
ATOM 1472 N N . ARG A 1 190 ? 25.942 -5.221 -0.593 1.00 70.25 190 ARG A N 1
ATOM 1473 C CA . ARG A 1 190 ? 26.724 -4.148 -1.242 1.00 70.25 190 ARG A CA 1
ATOM 1474 C C . ARG A 1 190 ? 26.767 -4.268 -2.763 1.00 70.25 190 ARG A C 1
ATOM 1476 O O . ARG A 1 190 ? 26.952 -3.248 -3.420 1.00 70.25 190 ARG A O 1
ATOM 1483 N N . ASN A 1 191 ? 26.562 -5.466 -3.307 1.00 67.75 191 ASN A N 1
ATOM 1484 C CA . ASN A 1 191 ? 26.624 -5.723 -4.751 1.00 67.75 191 ASN A CA 1
ATOM 1485 C C . ASN A 1 191 ? 25.262 -5.601 -5.447 1.00 67.75 191 ASN A C 1
ATOM 1487 O O . ASN A 1 191 ? 25.142 -5.881 -6.637 1.00 67.75 191 ASN A O 1
ATOM 1491 N N . VAL A 1 192 ? 24.231 -5.189 -4.712 1.00 76.00 192 VAL A N 1
ATOM 1492 C CA . VAL A 1 192 ? 22.867 -5.103 -5.219 1.00 76.00 192 VAL A CA 1
ATOM 1493 C C . VAL A 1 192 ? 22.622 -3.750 -5.896 1.00 76.00 192 VAL A C 1
ATOM 1495 O O . VAL A 1 192 ? 23.057 -2.703 -5.404 1.00 76.00 192 VAL A O 1
ATOM 1498 N N . GLY A 1 193 ? 21.930 -3.766 -7.040 1.00 72.12 193 GLY A N 1
ATOM 1499 C CA . GLY A 1 193 ? 21.640 -2.575 -7.835 1.00 72.12 193 GLY A CA 1
ATOM 1500 C C . GLY A 1 193 ? 20.896 -1.513 -7.025 1.00 72.12 193 GLY A C 1
ATOM 1501 O O . GLY A 1 193 ? 19.864 -1.779 -6.418 1.00 72.12 193 GLY A O 1
ATOM 1502 N N . ARG A 1 194 ? 21.411 -0.279 -7.022 1.00 79.50 194 ARG A N 1
ATOM 1503 C CA . ARG A 1 194 ? 20.753 0.876 -6.394 1.00 79.50 194 ARG A CA 1
ATOM 1504 C C . ARG A 1 194 ? 20.245 1.822 -7.460 1.00 79.50 194 ARG A C 1
ATOM 1506 O O . ARG A 1 194 ? 20.901 2.024 -8.479 1.00 79.50 194 ARG A O 1
ATOM 1513 N N . ILE A 1 195 ? 19.106 2.455 -7.200 1.00 83.62 195 ILE A N 1
ATOM 1514 C CA . ILE A 1 195 ? 18.595 3.482 -8.103 1.00 83.62 195 ILE A CA 1
ATOM 1515 C C . ILE A 1 195 ? 19.525 4.699 -8.047 1.00 83.62 195 ILE A C 1
ATOM 1517 O O . ILE A 1 195 ? 19.548 5.430 -7.057 1.00 83.62 195 ILE A O 1
ATOM 1521 N N . GLN A 1 196 ? 20.265 4.932 -9.128 1.00 85.38 196 GLN A N 1
ATOM 1522 C CA . GLN A 1 196 ? 21.181 6.063 -9.257 1.00 85.38 196 GLN A CA 1
ATOM 1523 C C . GLN A 1 196 ? 20.467 7.323 -9.771 1.00 85.38 196 GLN A C 1
ATOM 1525 O O . GLN A 1 196 ? 19.327 7.265 -10.240 1.00 85.38 196 GLN A O 1
ATOM 1530 N N . GLY A 1 197 ? 21.142 8.468 -9.665 1.00 85.50 197 GLY A N 1
ATOM 1531 C CA . GLY A 1 197 ? 20.634 9.766 -10.113 1.00 85.50 197 GLY A CA 1
ATOM 1532 C C . GLY A 1 197 ? 19.582 10.389 -9.190 1.00 85.50 197 GLY A C 1
ATOM 1533 O O . GLY A 1 197 ? 19.008 9.735 -8.316 1.00 85.50 197 GLY A O 1
ATOM 1534 N N . GLU A 1 198 ? 19.332 11.680 -9.398 1.00 86.25 198 GLU A N 1
ATOM 1535 C CA . GLU A 1 198 ? 18.348 12.449 -8.634 1.00 86.25 198 GLU A CA 1
ATOM 1536 C C . GLU A 1 198 ? 16.912 12.137 -9.070 1.00 86.25 198 GLU A C 1
ATOM 1538 O O . GLU A 1 198 ? 16.645 11.777 -10.221 1.00 86.25 198 GLU A O 1
ATOM 1543 N N . LEU A 1 199 ? 15.963 12.273 -8.139 1.00 89.88 199 LEU A N 1
ATOM 1544 C CA . LEU A 1 199 ? 14.543 12.138 -8.446 1.00 89.88 199 LEU A CA 1
ATOM 1545 C C . LEU A 1 199 ? 14.076 13.356 -9.269 1.00 89.88 199 LEU A C 1
ATOM 1547 O O . LEU A 1 199 ? 14.175 14.479 -8.776 1.00 89.88 199 LEU A O 1
ATOM 1551 N N . PRO A 1 200 ? 13.537 13.163 -10.489 1.00 90.62 200 PRO A N 1
ATOM 1552 C CA . PRO A 1 200 ? 13.008 14.268 -11.281 1.00 90.62 200 PRO A CA 1
ATOM 1553 C C . PRO A 1 200 ? 11.796 14.929 -10.618 1.00 90.62 200 PRO A C 1
ATOM 1555 O O . PRO A 1 200 ? 11.052 14.294 -9.869 1.00 90.62 200 PRO A O 1
ATOM 1558 N N . SER A 1 201 ? 11.550 16.194 -10.960 1.00 90.81 201 SER A N 1
ATOM 1559 C CA . SER A 1 201 ? 10.375 16.924 -10.479 1.00 90.81 201 SER A CA 1
ATOM 1560 C C . SER A 1 201 ? 9.071 16.292 -10.992 1.00 90.81 201 SER A C 1
ATOM 1562 O O . SER A 1 201 ? 8.904 16.148 -12.206 1.00 90.81 201 SER A O 1
ATOM 1564 N N . PRO A 1 202 ? 8.091 15.997 -10.118 1.00 89.50 202 PRO A N 1
ATOM 1565 C CA . PRO A 1 202 ? 6.758 15.571 -10.547 1.00 89.50 202 PRO A CA 1
ATOM 1566 C C . PRO A 1 202 ? 6.000 16.626 -11.370 1.00 89.50 202 PRO A C 1
ATOM 1568 O O . PRO A 1 202 ? 5.107 16.265 -12.132 1.00 89.50 202 PRO A O 1
ATOM 1571 N N . LEU A 1 203 ? 6.349 17.914 -11.227 1.00 92.31 203 LEU A N 1
ATOM 1572 C CA . LEU A 1 203 ? 5.739 19.022 -11.979 1.00 92.31 203 LEU A CA 1
ATOM 1573 C C . LEU A 1 203 ? 6.262 19.117 -13.420 1.00 92.31 203 LEU A C 1
ATOM 1575 O O . LEU A 1 203 ? 5.579 19.655 -14.286 1.00 92.31 203 LEU A O 1
ATOM 1579 N N . ALA A 1 204 ? 7.462 18.592 -13.672 1.00 92.25 204 ALA A N 1
ATOM 1580 C CA . ALA A 1 204 ? 8.101 18.556 -14.983 1.00 92.25 204 ALA A CA 1
ATOM 1581 C C . ALA A 1 204 ? 8.719 17.164 -15.209 1.00 92.25 204 ALA A C 1
ATOM 1583 O O . ALA A 1 204 ? 9.945 17.016 -15.190 1.00 92.25 204 ALA A O 1
ATOM 1584 N N . PRO A 1 205 ? 7.883 16.117 -15.352 1.00 93.75 205 PRO A N 1
ATOM 1585 C CA . PRO A 1 205 ? 8.373 14.752 -15.463 1.00 93.75 205 PRO A CA 1
ATOM 1586 C C . PRO A 1 205 ? 9.126 14.548 -16.789 1.00 93.75 205 PRO A C 1
ATOM 1588 O O . PRO A 1 205 ? 8.817 15.215 -17.781 1.00 93.75 205 PRO A O 1
ATOM 1591 N N . PRO A 1 206 ? 10.078 13.598 -16.852 1.00 94.06 206 PRO A N 1
ATOM 1592 C CA . PRO A 1 206 ? 10.728 13.234 -18.107 1.00 94.06 206 PRO A CA 1
ATOM 1593 C C . PRO A 1 206 ? 9.705 12.831 -19.178 1.00 94.06 206 PRO A C 1
ATOM 1595 O O . PRO A 1 206 ? 8.707 12.177 -18.865 1.00 94.06 206 PRO A O 1
ATOM 1598 N N . SER A 1 207 ? 9.960 13.193 -20.441 1.00 95.44 207 SER A N 1
ATOM 1599 C CA . SER A 1 207 ? 9.129 12.745 -21.567 1.00 95.44 207 SER A CA 1
ATOM 1600 C C . SER A 1 207 ? 9.248 11.233 -21.803 1.00 95.44 207 SER A C 1
ATOM 1602 O O . SER A 1 207 ? 10.188 10.585 -21.335 1.00 95.44 207 SER A O 1
ATOM 1604 N N . GLY A 1 208 ? 8.299 10.651 -22.534 1.00 96.50 208 GLY A N 1
ATOM 1605 C CA . GLY A 1 208 ? 8.257 9.208 -22.762 1.00 96.50 208 GLY A CA 1
ATOM 1606 C C . GLY A 1 208 ? 8.131 8.418 -21.454 1.00 96.50 208 GLY A C 1
ATOM 1607 O O . GLY A 1 208 ? 7.220 8.646 -20.658 1.00 96.50 208 GLY A O 1
ATOM 1608 N N . CYS A 1 209 ? 9.051 7.484 -21.208 1.00 97.38 209 CYS A N 1
ATOM 1609 C CA . CYS A 1 209 ? 9.117 6.744 -19.950 1.00 97.38 209 CYS A CA 1
ATOM 1610 C C . CYS A 1 209 ? 9.618 7.640 -18.805 1.00 97.38 209 CYS A C 1
ATOM 1612 O O . CYS A 1 209 ? 10.772 8.076 -18.801 1.00 97.38 209 CYS A O 1
ATOM 1614 N N . ARG A 1 210 ? 8.789 7.835 -17.769 1.00 96.44 210 ARG A N 1
ATOM 1615 C CA . ARG A 1 210 ? 9.139 8.675 -16.607 1.00 96.44 210 ARG A CA 1
ATOM 1616 C C . ARG A 1 210 ? 10.384 8.187 -15.864 1.00 96.44 210 ARG A C 1
ATOM 1618 O O . ARG A 1 210 ? 11.112 9.010 -15.324 1.00 96.44 210 ARG A O 1
ATOM 1625 N N . PHE A 1 211 ? 10.661 6.881 -15.872 1.00 96.81 211 PHE A N 1
ATOM 1626 C CA . PHE A 1 211 ? 11.825 6.291 -15.200 1.00 96.81 211 PHE A CA 1
ATOM 1627 C C . PHE A 1 211 ? 13.121 6.338 -16.034 1.00 96.81 211 PHE A C 1
ATOM 1629 O O . PHE A 1 211 ? 14.187 5.993 -15.528 1.00 96.81 211 PHE A O 1
ATOM 1636 N N . ARG A 1 212 ? 13.081 6.788 -17.299 1.00 95.62 212 ARG A N 1
ATOM 1637 C CA . ARG A 1 212 ? 14.220 6.699 -18.237 1.00 95.62 212 ARG A CA 1
ATOM 1638 C C . ARG A 1 212 ? 15.529 7.303 -17.716 1.00 95.62 212 ARG A C 1
ATOM 1640 O O . ARG A 1 212 ? 16.591 6.825 -18.081 1.00 95.62 212 ARG A O 1
ATOM 1647 N N . THR A 1 213 ? 15.465 8.349 -16.889 1.00 94.31 213 THR A N 1
ATOM 1648 C CA . THR A 1 213 ? 16.650 9.076 -16.396 1.00 94.31 213 THR A CA 1
ATOM 1649 C C . THR A 1 213 ? 17.405 8.321 -15.305 1.00 94.31 213 THR A C 1
ATOM 1651 O O . THR A 1 213 ? 18.514 8.709 -14.957 1.00 94.31 213 THR A O 1
ATOM 1654 N N . ARG A 1 214 ? 16.801 7.264 -14.755 1.00 95.00 214 ARG A N 1
ATOM 1655 C CA . ARG A 1 214 ? 17.355 6.425 -13.682 1.00 95.00 214 ARG A CA 1
ATOM 1656 C C . ARG A 1 214 ? 17.301 4.933 -14.027 1.00 95.00 214 ARG A C 1
ATOM 1658 O O . ARG A 1 214 ? 17.634 4.094 -13.195 1.00 95.00 214 ARG A O 1
ATOM 1665 N N . CYS A 1 215 ? 16.848 4.603 -15.236 1.00 94.44 215 CYS A N 1
ATOM 1666 C CA . CYS A 1 215 ? 16.703 3.235 -15.706 1.00 94.44 215 CYS A CA 1
ATOM 1667 C C . CYS A 1 215 ? 18.054 2.712 -16.217 1.00 94.44 215 CYS A C 1
ATOM 1669 O O . CYS A 1 215 ? 18.603 3.318 -17.138 1.00 94.44 215 CYS A O 1
ATOM 1671 N N . PRO A 1 216 ? 18.564 1.577 -15.703 1.00 92.25 216 PRO A N 1
ATOM 1672 C CA . PRO A 1 216 ? 19.791 0.970 -16.223 1.00 92.25 216 PRO A CA 1
ATOM 1673 C C . PRO A 1 216 ? 19.619 0.430 -17.654 1.00 92.25 216 PRO A C 1
ATOM 1675 O O . PRO A 1 216 ? 20.592 0.317 -18.388 1.00 92.25 216 PRO A O 1
ATOM 1678 N N . ASN A 1 217 ? 18.375 0.166 -18.071 1.00 92.88 217 ASN A N 1
ATOM 1679 C CA . ASN A 1 217 ? 18.021 -0.429 -19.364 1.00 92.88 217 ASN A CA 1
ATOM 1680 C C . ASN A 1 217 ? 17.400 0.608 -20.320 1.00 92.88 217 ASN A C 1
ATOM 1682 O O . ASN A 1 217 ? 16.513 0.292 -21.116 1.00 92.88 217 ASN A O 1
ATOM 1686 N N . VAL A 1 218 ? 17.766 1.886 -20.185 1.00 94.94 218 VAL A N 1
ATOM 1687 C CA . VAL A 1 218 ? 17.218 2.955 -21.029 1.00 94.94 218 VAL A CA 1
ATOM 1688 C C . VAL A 1 218 ? 17.636 2.774 -22.492 1.00 94.94 218 VAL A C 1
ATOM 1690 O O . VAL A 1 218 ? 18.787 2.476 -22.792 1.00 94.94 218 VAL A O 1
ATOM 1693 N N . GLN A 1 219 ? 16.700 2.998 -23.414 1.00 95.75 219 GLN A N 1
ATOM 1694 C CA . GLN A 1 219 ? 16.961 3.016 -24.856 1.00 95.75 219 GLN A CA 1
ATOM 1695 C C . GLN A 1 219 ? 16.307 4.238 -25.511 1.00 95.75 219 GLN A C 1
ATOM 1697 O O . GLN A 1 219 ? 15.531 4.956 -24.875 1.00 95.75 219 GLN A O 1
ATOM 1702 N N . ALA A 1 220 ? 16.580 4.455 -26.801 1.00 95.56 220 ALA A N 1
ATOM 1703 C CA . ALA A 1 220 ? 16.104 5.620 -27.551 1.00 95.5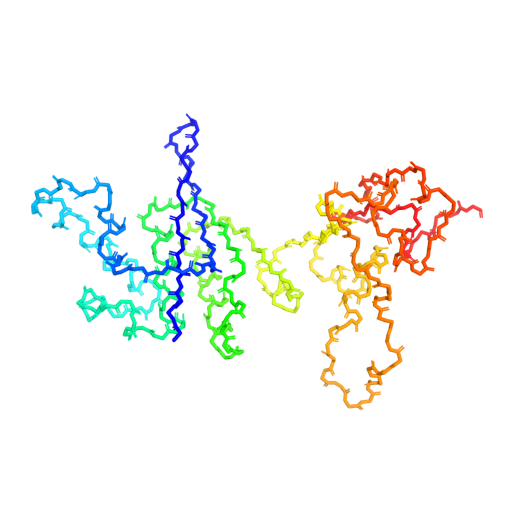6 220 ALA A CA 1
ATOM 1704 C C . ALA A 1 220 ? 14.578 5.812 -27.461 1.00 95.56 220 ALA A C 1
ATOM 1706 O O . ALA A 1 220 ? 14.115 6.910 -27.147 1.00 95.56 220 ALA A O 1
ATOM 1707 N N . LYS A 1 221 ? 13.798 4.733 -27.622 1.00 96.81 221 LYS A N 1
ATOM 1708 C CA . LYS A 1 221 ? 12.325 4.767 -27.569 1.00 96.81 221 LYS A CA 1
ATOM 1709 C C . LYS A 1 221 ? 11.774 5.267 -26.232 1.00 96.81 221 LYS A C 1
ATOM 1711 O O . LYS A 1 221 ? 10.749 5.942 -26.190 1.00 96.81 221 LYS A O 1
ATOM 1716 N N . CYS A 1 222 ? 12.482 5.005 -25.131 1.00 97.38 222 CYS A N 1
ATOM 1717 C CA . CYS A 1 222 ? 12.089 5.470 -23.800 1.00 97.38 222 CYS A CA 1
ATOM 1718 C C . CYS A 1 222 ? 12.064 6.999 -23.694 1.00 97.38 222 CYS A C 1
ATOM 1720 O O . CYS A 1 222 ? 11.468 7.525 -22.754 1.00 97.38 222 CYS A O 1
ATOM 1722 N N . SER A 1 223 ? 12.726 7.712 -24.612 1.00 97.00 223 SER A N 1
ATOM 1723 C CA . SER A 1 223 ? 12.785 9.170 -24.591 1.00 97.00 223 SER A CA 1
ATOM 1724 C C . SER A 1 223 ? 11.614 9.868 -25.297 1.00 97.00 223 SER A C 1
ATOM 1726 O O . SER A 1 223 ? 11.271 11.005 -24.963 1.00 97.00 223 SER A O 1
ATOM 1728 N N . THR A 1 224 ? 10.973 9.187 -26.242 1.00 96.50 224 THR A N 1
ATOM 1729 C CA . THR A 1 224 ? 9.904 9.757 -27.069 1.00 96.50 224 THR A CA 1
ATOM 1730 C C . THR A 1 224 ? 8.538 9.223 -26.671 1.00 96.50 224 THR A C 1
ATOM 1732 O O . THR A 1 224 ? 7.589 9.997 -26.561 1.00 96.50 224 THR A O 1
ATOM 1735 N N . ASP A 1 225 ? 8.454 7.927 -26.369 1.00 96.75 225 ASP A N 1
ATOM 1736 C CA . ASP A 1 225 ? 7.180 7.224 -26.267 1.00 96.75 225 ASP A CA 1
ATOM 1737 C C . ASP A 1 225 ? 6.888 6.842 -24.816 1.00 96.75 225 ASP A C 1
ATOM 1739 O O . ASP A 1 225 ? 7.731 6.257 -24.124 1.00 96.75 225 ASP A O 1
ATOM 1743 N N . GLU A 1 226 ? 5.677 7.135 -24.343 1.00 96.56 226 GLU A N 1
ATOM 1744 C CA . GLU A 1 226 ? 5.218 6.666 -23.035 1.00 96.56 226 GLU A CA 1
ATOM 1745 C C . GLU A 1 226 ? 4.850 5.173 -23.127 1.00 96.56 226 GLU A C 1
ATOM 1747 O O . GLU A 1 226 ? 3.991 4.806 -23.941 1.00 96.56 226 GLU A O 1
ATOM 1752 N N . PRO A 1 227 ? 5.482 4.290 -22.329 1.00 96.94 227 PRO A N 1
ATOM 1753 C CA . PRO A 1 227 ? 5.161 2.872 -22.361 1.00 96.94 227 PRO A CA 1
ATOM 1754 C C . PRO A 1 227 ? 3.721 2.649 -21.893 1.00 96.94 227 PRO A C 1
ATOM 1756 O O . PRO A 1 227 ? 3.288 3.191 -20.879 1.00 96.94 227 PRO A O 1
ATOM 1759 N N . GLN A 1 228 ? 2.978 1.844 -22.649 1.00 96.44 228 GLN A N 1
ATOM 1760 C CA . GLN A 1 228 ? 1.610 1.469 -22.305 1.00 96.44 228 GLN A CA 1
ATOM 1761 C C . GLN A 1 228 ? 1.614 0.218 -21.433 1.00 96.44 228 GLN A C 1
ATOM 1763 O O . GLN A 1 228 ? 2.471 -0.650 -21.598 1.00 96.44 228 GLN A O 1
ATOM 1768 N N . MET A 1 229 ? 0.642 0.126 -20.529 1.00 96.62 229 MET A N 1
ATOM 1769 C CA . MET A 1 229 ? 0.452 -1.050 -19.689 1.00 96.62 229 MET A CA 1
ATOM 1770 C C . MET A 1 229 ? 0.078 -2.258 -20.562 1.00 96.62 229 MET A C 1
ATOM 1772 O O . MET A 1 229 ? -0.909 -2.211 -21.295 1.00 96.62 229 MET A O 1
ATOM 1776 N N . LYS A 1 230 ? 0.869 -3.328 -20.488 1.00 96.38 230 LYS A N 1
ATOM 1777 C CA . LYS A 1 230 ? 0.653 -4.586 -21.212 1.00 96.38 230 LYS A CA 1
ATOM 1778 C C . LYS A 1 230 ? 0.714 -5.761 -20.257 1.00 96.38 230 LYS A C 1
ATOM 1780 O O . LYS A 1 230 ? 1.514 -5.750 -19.327 1.00 96.38 230 LYS A O 1
ATOM 1785 N N . GLU A 1 231 ? -0.115 -6.761 -20.503 1.00 95.56 231 GLU A N 1
ATOM 1786 C CA . GLU A 1 231 ? -0.044 -8.031 -19.789 1.00 95.56 231 GLU A CA 1
ATOM 1787 C C . GLU A 1 231 ? 1.154 -8.835 -20.300 1.00 95.56 231 GLU A C 1
ATOM 1789 O O . GLU A 1 231 ? 1.301 -9.016 -21.508 1.00 95.56 231 GLU A O 1
ATOM 1794 N N . VAL A 1 232 ? 2.025 -9.261 -19.389 1.00 93.25 232 VAL A N 1
ATOM 1795 C CA . VAL A 1 232 ? 3.224 -10.065 -19.695 1.00 93.25 232 VAL A CA 1
ATOM 1796 C C . VAL A 1 232 ? 3.047 -11.513 -19.269 1.00 93.25 232 VAL A C 1
ATOM 1798 O O . VAL A 1 232 ? 3.482 -12.420 -19.967 1.00 93.25 232 VAL A O 1
ATOM 1801 N N . THR A 1 233 ? 2.336 -11.735 -18.168 1.00 90.81 233 THR A N 1
ATOM 1802 C CA . THR A 1 233 ? 1.813 -13.040 -17.757 1.00 90.81 233 THR A CA 1
ATOM 1803 C C . THR A 1 233 ? 0.426 -12.836 -17.146 1.00 90.81 233 THR A C 1
ATOM 1805 O O . THR A 1 233 ? 0.038 -11.702 -16.863 1.00 90.81 233 THR A O 1
ATOM 1808 N N . SER A 1 234 ? -0.342 -13.911 -16.958 1.00 91.56 234 SER A N 1
ATOM 1809 C CA . SER A 1 234 ? -1.724 -13.837 -16.458 1.00 91.56 234 SER A CA 1
ATOM 1810 C C . SER A 1 234 ? -1.836 -13.009 -15.170 1.00 91.56 234 SER A C 1
ATOM 1812 O O . SER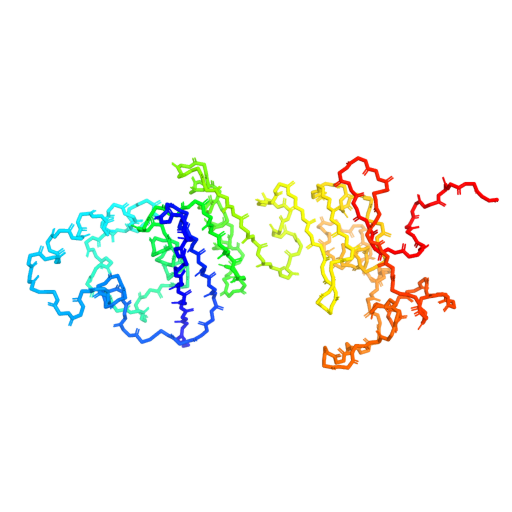 A 1 234 ? -1.345 -13.410 -14.116 1.00 91.56 234 SER A O 1
ATOM 181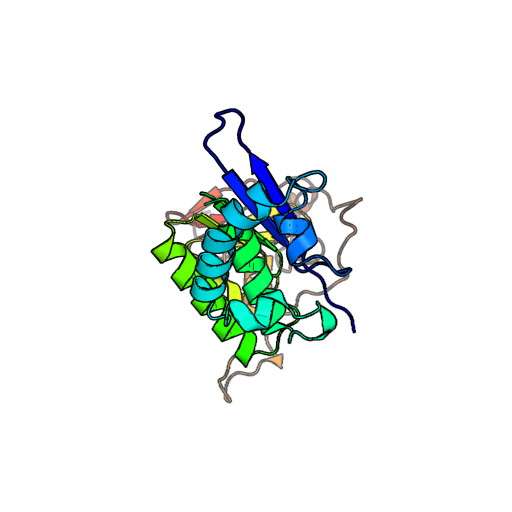4 N N . GLY A 1 235 ? -2.530 -11.871 -15.239 1.00 91.44 235 GLY A N 1
ATOM 1815 C CA . GLY A 1 235 ? -2.746 -10.964 -14.109 1.00 91.44 235 GLY A CA 1
ATOM 1816 C C . GLY A 1 235 ? -1.556 -10.062 -13.750 1.00 91.44 235 GLY A C 1
ATOM 1817 O O . GLY A 1 235 ? -1.657 -9.301 -12.779 1.00 91.44 235 GLY A O 1
ATOM 1818 N N . HIS A 1 236 ? -0.466 -10.111 -14.522 1.00 95.69 236 HIS A N 1
ATOM 1819 C CA . HIS A 1 236 ? 0.759 -9.327 -14.353 1.00 95.69 236 HIS A CA 1
ATOM 1820 C C . HIS A 1 236 ? 0.929 -8.355 -15.518 1.00 95.69 236 HIS A C 1
ATOM 1822 O O . HIS A 1 236 ? 1.145 -8.739 -16.667 1.00 95.69 236 HIS A O 1
ATOM 1828 N N . TYR A 1 237 ? 0.840 -7.071 -15.206 1.00 97.38 237 TYR A N 1
ATOM 1829 C CA . TYR A 1 237 ? 0.863 -5.981 -16.164 1.00 97.38 237 TYR A CA 1
ATOM 1830 C C . TYR A 1 237 ? 2.098 -5.109 -15.956 1.00 97.38 237 TYR A C 1
ATOM 1832 O O . TYR A 1 237 ? 2.419 -4.750 -14.825 1.00 97.38 237 TYR A O 1
ATOM 1840 N N . VAL A 1 238 ? 2.753 -4.696 -17.039 1.00 98.12 238 VAL A N 1
ATOM 1841 C CA . VAL A 1 238 ? 3.923 -3.811 -17.005 1.00 98.12 238 VAL A CA 1
ATOM 1842 C C . VAL A 1 238 ? 3.812 -2.702 -18.052 1.00 98.12 238 VAL A C 1
ATOM 1844 O O . VAL A 1 238 ? 3.391 -2.932 -19.182 1.00 98.12 238 VAL A O 1
ATOM 1847 N N . ALA A 1 239 ? 4.186 -1.479 -17.680 1.00 97.75 239 ALA A N 1
ATOM 1848 C CA . ALA A 1 239 ? 4.362 -0.356 -18.596 1.00 97.75 239 ALA A CA 1
ATOM 1849 C C . ALA A 1 239 ? 5.862 -0.144 -18.818 1.00 97.75 239 ALA A C 1
ATOM 1851 O O . ALA A 1 239 ? 6.473 0.779 -18.285 1.00 97.75 239 ALA A O 1
ATOM 1852 N N . CYS A 1 240 ? 6.462 -1.027 -19.617 1.00 97.62 240 CYS A N 1
ATOM 1853 C CA . CYS A 1 240 ? 7.856 -0.938 -20.035 1.00 97.62 240 CYS A CA 1
ATOM 1854 C C . CYS A 1 240 ? 7.976 -1.246 -21.531 1.00 97.62 240 CYS A C 1
ATOM 1856 O O . CYS A 1 240 ? 7.265 -2.105 -22.046 1.00 97.62 240 CYS A O 1
ATOM 1858 N N . HIS A 1 241 ? 8.892 -0.569 -22.229 1.00 96.31 241 HIS A N 1
ATOM 1859 C CA . HIS A 1 241 ? 9.232 -0.935 -23.610 1.00 96.31 241 HIS A CA 1
ATOM 1860 C C . HIS A 1 241 ? 10.097 -2.201 -23.680 1.00 96.31 241 HIS A C 1
ATOM 1862 O O . HIS A 1 241 ? 10.063 -2.876 -24.701 1.00 96.31 241 HIS A O 1
ATOM 1868 N N . TYR A 1 242 ? 10.840 -2.505 -22.607 1.00 95.00 242 TYR A N 1
ATOM 1869 C CA . TYR A 1 242 ? 11.822 -3.595 -22.525 1.00 95.00 242 TYR A CA 1
ATOM 1870 C C . TYR A 1 242 ? 11.755 -4.267 -21.134 1.00 95.00 242 TYR A C 1
ATOM 1872 O O . TYR A 1 242 ? 12.583 -3.962 -20.269 1.00 95.00 242 TYR A O 1
ATOM 1880 N N . PRO A 1 243 ? 10.714 -5.075 -20.853 1.00 93.31 243 PRO A N 1
ATOM 1881 C CA . PRO A 1 243 ? 10.582 -5.785 -19.579 1.00 93.31 243 PRO A CA 1
ATOM 1882 C C . PRO A 1 243 ? 11.658 -6.873 -19.410 1.00 93.31 243 PRO A C 1
ATOM 1884 O O . PRO A 1 243 ? 12.252 -7.319 -20.387 1.00 93.31 243 PRO A O 1
ATOM 1887 N N . ALA A 1 244 ? 11.929 -7.264 -18.160 1.00 82.12 244 ALA A N 1
ATOM 1888 C CA . ALA A 1 244 ? 13.063 -8.119 -17.796 1.00 82.12 244 ALA A CA 1
ATOM 1889 C C . ALA A 1 244 ? 13.031 -9.542 -18.390 1.00 82.12 244 ALA A C 1
ATOM 1891 O O . ALA A 1 244 ? 14.103 -10.115 -18.536 1.00 82.12 244 ALA A O 1
ATOM 1892 N N . ASP A 1 245 ? 11.857 -10.056 -18.777 1.00 65.19 245 ASP A N 1
ATOM 1893 C CA . ASP A 1 245 ? 11.695 -11.370 -19.418 1.00 65.19 245 ASP A CA 1
ATOM 1894 C C . ASP A 1 245 ? 10.872 -11.283 -20.718 1.00 65.19 245 ASP A C 1
ATOM 1896 O O . ASP A 1 245 ? 9.906 -12.019 -20.918 1.00 65.19 245 ASP A O 1
ATOM 1900 N N . SER A 1 246 ? 11.228 -10.378 -21.636 1.00 49.88 246 SER A N 1
ATOM 1901 C CA . SER A 1 246 ? 10.793 -10.514 -23.034 1.00 49.88 246 SER A CA 1
ATOM 1902 C C . SER A 1 246 ? 11.778 -11.369 -23.834 1.00 49.88 246 SER A C 1
ATOM 1904 O O . SER A 1 246 ? 12.336 -10.892 -24.820 1.00 49.88 246 SER A O 1
ATOM 1906 N N . ASP A 1 247 ? 11.961 -12.631 -23.440 1.00 39.91 247 ASP A N 1
ATOM 1907 C CA . ASP A 1 247 ? 12.281 -13.686 -24.409 1.00 39.91 247 ASP A CA 1
ATOM 1908 C C . ASP A 1 247 ? 10.988 -13.984 -25.185 1.00 39.91 247 ASP A C 1
ATOM 1910 O O . ASP A 1 247 ? 10.279 -14.958 -24.949 1.00 39.91 247 ASP A O 1
ATOM 1914 N N . VAL A 1 248 ? 10.624 -13.059 -26.071 1.00 39.69 248 VAL A N 1
ATOM 1915 C CA . VAL A 1 248 ? 9.642 -13.294 -27.128 1.00 39.69 248 VAL A CA 1
ATOM 1916 C C . VAL A 1 248 ? 10.313 -12.832 -28.409 1.00 39.69 248 VAL A C 1
ATOM 1918 O O . VAL A 1 248 ? 10.260 -11.651 -28.744 1.00 39.69 248 VAL A O 1
ATOM 1921 N N . ASP A 1 249 ? 11.012 -13.783 -29.026 1.00 35.34 249 ASP A N 1
ATOM 1922 C CA . ASP A 1 249 ? 11.424 -13.854 -30.428 1.00 35.34 249 ASP A CA 1
ATOM 1923 C C . ASP A 1 249 ? 11.554 -12.517 -31.181 1.00 35.34 249 ASP A C 1
ATOM 1925 O O . ASP A 1 249 ? 10.565 -11.925 -31.630 1.00 35.34 249 ASP A O 1
ATOM 1929 N N . GLN A 1 250 ? 12.803 -12.118 -31.437 1.00 31.81 250 GLN A N 1
ATOM 1930 C CA . GLN A 1 250 ? 13.190 -11.452 -32.685 1.00 31.81 250 GLN A CA 1
ATOM 1931 C C . GLN A 1 250 ? 14.429 -12.117 -33.269 1.00 31.81 250 GLN A C 1
ATOM 1933 O O . GLN A 1 250 ? 15.413 -12.283 -32.514 1.00 31.81 250 GLN A O 1
#

pLDDT: mean 81.25, std 17.14, range [30.84, 98.12]

Radius of gyration: 21.91 Å; chains: 1; bounding box: 57×36×62 Å

Foldseek 3Di:
DQWDKDWDWDQDPVNPAIEIEIERDGDDDFPLPPVLCVVPPVPDPVVVVVLLVLLCVLCVLLVHRRVVVVPDGRVVDDLLSNLSSNRSVRPSVLHQEYEYHQSPVPHDPVSSVSSLVSVQVCCVVSVHHYHYDDPQLVSCLPRDQKDFDDALHHGFKIAGSVCLLPFNFDQVSQQNSLCDDDPDPVDDNVPTDHQDDDRDDSVDAQEADSCQVRGPPHDPNSRHHHFDWDDPDVRMTGRDPGTPPPPPDD

Sequence (250 aa):
MVFAIQVFYIVGLDGNTKLAVFSLSAAMDGILFRLIARRYKAAREHMRKRAEPEVKRVLEAVGMEAEGSLERKPHEFSGGQAQRIAIARALILNPKVVICDEPVSALDVSVQAQILNLLEDMKAAYGLTLVFIAHDLAVVKNISDRVAVMYLGKICEVGPPDLLYSAPQHPYTRLLIDAIPRPDPEFDQRNVGRIQGELPSPLAPPSGCRFRTRCPNVQAKCSTDEPQMKEVTSGHYVACHYPADSDVDQ